Protein AF-A0A7S3YIA9-F1 (afdb_monomer)

Radius of gyration: 27.21 Å; Cα contacts (8 Å, |Δi|>4): 331; chains: 1; bounding box: 83×60×68 Å

pLDDT: mean 79.46, std 23.75, range [27.52, 98.62]

InterPro domains:
  IPR000092 Polyprenyl synthetase-like [PF00348] (3-143)
  IPR000092 Polyprenyl synthetase-like [PF00348] (227-306)
  IPR008949 Isoprenoid synthase domain superfamily [G3DSA:1.10.600.10] (1-157)
  IPR008949 Isoprenoid synthase domain superfamily [G3DSA:1.10.600.10] (217-357)
  IPR008949 Isoprenoid synthase domain superfamily [SSF48576] (3-142)
  IPR008949 Isoprenoid synthase domain superfamily [SSF48576] (226-339)
  IPR033749 Polyprenyl synthetase, conserved site [PS00444] (240-252)
  IPR033749 Polyprenyl synthetase, conserved site [PS00723] (15-29)
  IPR039702 Farnesyl pyrophosphate synthase-like [PTHR11525] (2-144)

Structure (mmCIF, N/CA/C/O backbone):
data_AF-A0A7S3YIA9-F1
#
_entry.id   AF-A0A7S3YIA9-F1
#
loop_
_atom_site.group_PDB
_atom_site.id
_atom_site.type_symbol
_atom_site.label_atom_id
_atom_site.label_alt_id
_atom_site.label_comp_id
_atom_site.label_asym_id
_atom_site.label_entity_id
_atom_site.label_seq_id
_atom_site.pdbx_PDB_ins_code
_atom_site.Cartn_x
_atom_site.Cartn_y
_atom_site.Cartn_z
_atom_site.occupancy
_atom_site.B_iso_or_equiv
_atom_site.auth_seq_id
_atom_site.auth_comp_id
_atom_site.auth_asym_id
_atom_site.auth_atom_id
_atom_site.pdbx_PDB_model_num
ATOM 1 N N . MET A 1 1 ? 10.567 -6.323 -23.111 1.00 70.25 1 MET A N 1
ATOM 2 C CA . MET A 1 1 ? 9.905 -7.397 -22.329 1.00 70.25 1 MET A CA 1
ATOM 3 C C . MET A 1 1 ? 10.692 -7.792 -21.077 1.00 70.25 1 MET A C 1
ATOM 5 O O . MET A 1 1 ? 10.075 -7.902 -20.029 1.00 70.25 1 MET A O 1
ATOM 9 N N . SER A 1 2 ? 12.021 -7.944 -21.127 1.00 89.19 2 SER A N 1
ATOM 10 C CA . SER A 1 2 ? 12.824 -8.425 -19.983 1.00 89.19 2 SER A CA 1
ATOM 11 C C . SER A 1 2 ? 12.797 -7.525 -18.738 1.00 89.19 2 SER A C 1
ATOM 13 O O . SER A 1 2 ? 12.737 -8.039 -17.628 1.00 89.19 2 SER A O 1
ATOM 15 N N . VAL A 1 3 ? 12.761 -6.195 -18.902 1.00 94.38 3 VAL A N 1
ATOM 16 C CA . VAL A 1 3 ? 12.610 -5.263 -17.764 1.00 94.38 3 VAL A CA 1
ATOM 17 C C . VAL A 1 3 ? 11.246 -5.415 -17.086 1.00 94.38 3 VAL A C 1
ATOM 19 O O . VAL A 1 3 ? 11.178 -5.385 -15.867 1.00 94.38 3 VAL A O 1
ATOM 22 N N . GLY A 1 4 ? 10.179 -5.670 -17.853 1.00 95.38 4 GLY A N 1
ATOM 23 C CA . GLY A 1 4 ? 8.854 -5.976 -17.302 1.00 95.38 4 GLY A CA 1
ATOM 24 C C . GLY A 1 4 ? 8.871 -7.201 -16.387 1.00 95.38 4 GLY A C 1
ATOM 25 O O . GLY A 1 4 ? 8.362 -7.144 -15.277 1.00 95.38 4 GLY A O 1
ATOM 26 N N . TRP A 1 5 ? 9.542 -8.277 -16.805 1.00 96.69 5 TRP A N 1
ATOM 27 C CA . TRP A 1 5 ? 9.729 -9.456 -15.954 1.00 96.69 5 TRP A CA 1
ATOM 28 C C . TRP A 1 5 ? 10.563 -9.165 -14.707 1.00 96.69 5 TRP A C 1
ATOM 30 O O . TRP A 1 5 ? 10.216 -9.642 -13.633 1.00 96.69 5 TRP A O 1
ATOM 40 N N . ALA A 1 6 ? 11.626 -8.366 -14.819 1.00 97.38 6 ALA A N 1
ATOM 41 C CA . ALA A 1 6 ? 12.402 -7.958 -13.650 1.00 97.38 6 ALA A CA 1
ATOM 42 C C . ALA A 1 6 ? 11.546 -7.172 -12.636 1.00 97.38 6 ALA A C 1
ATOM 44 O O . ALA A 1 6 ? 11.673 -7.414 -11.440 1.00 97.38 6 ALA A O 1
ATOM 45 N N . LEU A 1 7 ? 10.642 -6.293 -13.097 1.00 96.50 7 LEU A N 1
ATOM 46 C CA . LEU A 1 7 ? 9.683 -5.586 -12.232 1.00 96.50 7 LEU A CA 1
ATOM 47 C C . LEU A 1 7 ? 8.759 -6.560 -11.494 1.00 96.50 7 LEU A C 1
ATOM 49 O O . LEU A 1 7 ? 8.611 -6.458 -10.281 1.00 96.50 7 LEU A O 1
ATOM 53 N N . GLU A 1 8 ? 8.184 -7.527 -12.209 1.00 97.44 8 GLU A N 1
ATOM 54 C CA . GLU A 1 8 ? 7.295 -8.539 -11.621 1.00 97.44 8 GLU A CA 1
ATOM 55 C C . GLU A 1 8 ? 8.026 -9.453 -10.626 1.00 97.44 8 GLU A C 1
ATOM 57 O O . GLU A 1 8 ? 7.459 -9.831 -9.602 1.00 97.44 8 GLU A O 1
ATOM 62 N N . ILE A 1 9 ? 9.296 -9.788 -10.882 1.00 97.50 9 ILE A N 1
ATOM 63 C CA . ILE A 1 9 ? 10.122 -10.572 -9.951 1.00 97.50 9 ILE A CA 1
ATOM 64 C C . ILE A 1 9 ? 10.421 -9.762 -8.681 1.00 97.50 9 ILE A C 1
ATOM 66 O O . ILE A 1 9 ? 10.308 -10.301 -7.582 1.00 97.50 9 ILE A O 1
ATOM 70 N N . VAL A 1 10 ? 10.751 -8.471 -8.807 1.00 96.44 10 VAL A N 1
ATOM 71 C CA . VAL A 1 10 ? 10.915 -7.579 -7.645 1.00 96.44 10 VAL A CA 1
ATOM 72 C C . VAL A 1 10 ? 9.606 -7.466 -6.870 1.00 96.44 10 VAL A C 1
ATOM 74 O O . VAL A 1 10 ? 9.607 -7.608 -5.652 1.00 96.44 10 VAL A O 1
ATOM 77 N N . GLN A 1 11 ? 8.473 -7.291 -7.554 1.00 95.75 11 GLN A N 1
ATOM 78 C CA . GLN A 1 11 ? 7.165 -7.296 -6.904 1.00 95.75 11 GLN A CA 1
ATOM 79 C C . GLN A 1 11 ? 6.906 -8.620 -6.172 1.00 95.75 11 GLN A C 1
ATOM 81 O O . GLN A 1 11 ? 6.385 -8.606 -5.061 1.00 95.75 11 GLN A O 1
ATOM 86 N N . ALA A 1 12 ? 7.278 -9.763 -6.753 1.00 97.12 12 ALA A N 1
ATOM 87 C CA . ALA A 1 12 ? 7.160 -11.053 -6.083 1.00 97.12 12 ALA A CA 1
ATOM 88 C C . ALA A 1 12 ? 8.023 -11.118 -4.813 1.00 97.12 12 ALA A C 1
ATOM 90 O O . ALA A 1 12 ? 7.525 -11.563 -3.783 1.00 97.12 12 ALA A O 1
ATOM 91 N N . ALA A 1 13 ? 9.268 -10.630 -4.855 1.00 97.00 13 ALA A N 1
ATOM 92 C CA . ALA A 1 13 ? 10.134 -10.557 -3.677 1.00 97.00 13 ALA A CA 1
ATOM 93 C C . ALA A 1 13 ? 9.513 -9.692 -2.568 1.00 97.00 13 ALA A C 1
ATOM 95 O O . ALA A 1 13 ? 9.408 -10.140 -1.426 1.00 97.00 13 ALA A O 1
ATOM 96 N N . VAL A 1 14 ? 9.021 -8.499 -2.927 1.00 95.25 14 VAL A N 1
ATOM 97 C CA . VAL A 1 14 ? 8.351 -7.579 -1.996 1.00 95.25 14 VAL A CA 1
ATOM 98 C C . VAL A 1 14 ? 7.108 -8.226 -1.385 1.00 95.25 14 VAL A C 1
ATOM 100 O O . VAL A 1 14 ? 6.938 -8.149 -0.177 1.00 95.25 14 VAL A O 1
ATOM 103 N N . LEU A 1 15 ? 6.272 -8.910 -2.175 1.00 95.25 15 LEU A N 1
ATOM 104 C CA . LEU A 1 15 ? 5.074 -9.591 -1.667 1.00 95.25 15 LEU A CA 1
ATOM 105 C C . LEU A 1 15 ? 5.406 -10.760 -0.733 1.00 95.25 15 LEU A C 1
ATOM 107 O O . LEU A 1 15 ? 4.711 -10.951 0.257 1.00 95.25 15 LEU A O 1
ATOM 111 N N . VAL A 1 16 ? 6.449 -11.545 -1.027 1.00 97.00 16 VAL A N 1
ATOM 112 C CA . VAL A 1 16 ? 6.877 -12.633 -0.132 1.00 97.00 16 VAL A CA 1
ATOM 113 C C . VAL A 1 16 ? 7.386 -12.065 1.192 1.00 97.00 16 VAL A C 1
ATOM 115 O O . VAL A 1 16 ? 7.022 -12.585 2.244 1.00 97.00 16 VAL A O 1
ATOM 118 N N . ALA A 1 17 ? 8.189 -10.998 1.152 1.00 95.94 17 ALA A N 1
ATOM 119 C CA . ALA A 1 17 ? 8.665 -10.324 2.356 1.00 95.94 17 ALA A CA 1
ATOM 120 C C . ALA A 1 17 ? 7.504 -9.730 3.173 1.00 95.94 17 ALA A C 1
ATOM 122 O O . ALA A 1 17 ? 7.437 -9.944 4.379 1.00 95.94 17 ALA A O 1
ATOM 123 N N . ASP A 1 18 ? 6.580 -9.029 2.515 1.00 93.81 18 ASP A N 1
ATOM 124 C CA . ASP A 1 18 ? 5.381 -8.423 3.108 1.00 93.81 18 ASP A CA 1
ATOM 125 C C . ASP A 1 18 ? 4.490 -9.482 3.774 1.00 93.81 18 ASP A C 1
ATOM 127 O O . ASP A 1 18 ? 4.184 -9.377 4.958 1.00 93.81 18 ASP A O 1
ATOM 131 N N . ASP A 1 19 ? 4.198 -10.587 3.076 1.00 95.06 19 ASP A N 1
ATOM 132 C CA . ASP A 1 19 ? 3.408 -11.695 3.623 1.00 95.06 19 ASP A CA 1
ATOM 133 C C . ASP A 1 19 ? 4.037 -12.290 4.896 1.00 95.06 19 ASP A C 1
ATOM 135 O O . ASP A 1 19 ? 3.313 -12.713 5.796 1.00 95.06 19 ASP A O 1
ATOM 139 N N . ILE A 1 20 ? 5.372 -12.365 4.962 1.00 94.38 20 ILE A N 1
ATOM 140 C CA . ILE A 1 20 ? 6.104 -12.833 6.146 1.00 94.38 20 ILE A CA 1
ATOM 141 C C . ILE A 1 20 ? 5.986 -11.823 7.292 1.00 94.38 20 ILE A C 1
ATOM 143 O O . ILE A 1 20 ? 5.677 -12.216 8.416 1.00 94.38 20 ILE A O 1
ATOM 147 N N . MET A 1 21 ? 6.253 -10.543 7.013 1.00 91.44 21 MET A N 1
ATOM 148 C CA . MET A 1 21 ? 6.219 -9.460 8.003 1.00 91.44 21 MET A CA 1
ATOM 149 C C . MET A 1 21 ? 4.825 -9.286 8.618 1.00 91.44 21 MET A C 1
ATOM 151 O O . MET A 1 21 ? 4.717 -8.978 9.805 1.00 91.44 21 MET A O 1
ATOM 155 N N . ASP A 1 22 ? 3.784 -9.559 7.832 1.00 90.00 22 ASP A N 1
ATOM 156 C CA . ASP A 1 22 ? 2.382 -9.369 8.210 1.00 90.00 22 ASP A CA 1
ATOM 157 C C . ASP A 1 22 ? 1.701 -10.666 8.670 1.00 90.00 22 ASP A C 1
ATOM 159 O O . ASP A 1 22 ? 0.500 -10.682 8.945 1.00 90.00 22 ASP A O 1
ATOM 163 N N . GLU A 1 23 ? 2.447 -11.774 8.742 1.00 90.88 23 GLU A N 1
ATOM 164 C CA . GLU A 1 23 ? 1.943 -13.111 9.088 1.00 90.88 23 GLU A CA 1
ATOM 165 C C . GLU A 1 23 ? 0.730 -13.539 8.231 1.00 90.88 23 GLU A C 1
ATOM 167 O O . GLU A 1 23 ? -0.171 -14.245 8.693 1.00 90.88 23 GLU A O 1
ATOM 172 N N . SER A 1 24 ? 0.700 -13.111 6.967 1.00 91.44 24 SER A N 1
ATOM 173 C CA . SER A 1 24 ? -0.437 -13.297 6.065 1.00 91.44 24 SER A CA 1
ATOM 174 C C . SER A 1 24 ? -0.729 -14.774 5.776 1.00 91.44 24 SER A C 1
ATOM 176 O O . SER A 1 24 ? 0.164 -15.618 5.670 1.00 91.44 24 SER A O 1
ATOM 178 N N . HIS A 1 25 ? -2.010 -15.107 5.600 1.00 92.19 25 HIS A N 1
ATOM 179 C CA . HIS A 1 25 ? -2.438 -16.483 5.321 1.00 92.19 25 HIS A CA 1
ATOM 180 C C . HIS A 1 25 ? -2.562 -16.790 3.827 1.00 92.19 25 HIS A C 1
ATOM 182 O O . HIS A 1 25 ? -2.188 -17.877 3.382 1.00 92.19 25 HIS A O 1
ATOM 188 N N . THR A 1 26 ? -3.132 -15.860 3.057 1.00 93.94 26 THR A N 1
ATOM 189 C CA . THR A 1 26 ? -3.459 -16.073 1.644 1.00 93.94 26 THR A CA 1
ATOM 190 C C . THR A 1 26 ? -3.054 -14.891 0.778 1.00 93.94 26 THR A C 1
ATOM 192 O O . THR A 1 26 ? -3.237 -13.735 1.150 1.00 93.94 26 THR A O 1
ATOM 195 N N . ARG A 1 27 ? -2.546 -15.198 -0.417 1.00 93.38 27 ARG A N 1
ATOM 196 C CA . ARG A 1 27 ? -2.167 -14.240 -1.452 1.00 93.38 27 ARG A CA 1
ATOM 197 C C . ARG A 1 27 ? -2.606 -14.781 -2.807 1.00 93.38 27 ARG A C 1
ATOM 199 O O . ARG A 1 27 ? -2.291 -15.913 -3.170 1.00 93.38 27 ARG A O 1
ATOM 206 N N . ARG A 1 28 ? -3.336 -13.966 -3.579 1.00 91.88 28 ARG A N 1
ATOM 207 C CA . ARG A 1 28 ? -3.834 -14.324 -4.926 1.00 91.88 28 ARG A CA 1
ATOM 208 C C . ARG A 1 28 ? -4.627 -15.649 -4.933 1.00 91.88 28 ARG A C 1
ATOM 210 O O . ARG A 1 28 ? -4.497 -16.449 -5.856 1.00 91.88 28 ARG A O 1
ATOM 217 N N . GLY A 1 29 ? -5.436 -15.881 -3.894 1.00 91.00 29 GLY A N 1
ATOM 218 C CA . GLY A 1 29 ? -6.294 -17.067 -3.767 1.00 91.00 29 GLY A CA 1
ATOM 219 C C . GLY A 1 29 ? -5.564 -18.364 -3.397 1.00 91.00 29 GLY A C 1
ATOM 220 O O . GLY A 1 29 ? -6.175 -19.428 -3.437 1.00 91.00 29 GLY A O 1
ATOM 221 N N . LYS A 1 30 ? -4.275 -18.299 -3.048 1.00 93.88 30 LYS A N 1
ATOM 222 C CA . LYS A 1 30 ? -3.467 -19.438 -2.585 1.00 93.88 30 LYS A CA 1
ATOM 223 C C . LYS A 1 30 ? -2.826 -19.120 -1.237 1.00 93.88 30 LYS A C 1
ATOM 225 O O . LYS A 1 30 ? -2.827 -17.966 -0.817 1.00 93.88 30 LYS A O 1
ATOM 230 N N . ALA A 1 31 ? -2.279 -20.131 -0.566 1.00 95.56 31 ALA A N 1
ATOM 231 C CA . ALA A 1 31 ? -1.469 -19.920 0.630 1.00 95.56 31 ALA A CA 1
ATOM 232 C C . ALA A 1 31 ? -0.273 -19.000 0.321 1.00 95.56 31 ALA A C 1
ATOM 234 O O . ALA A 1 31 ? 0.327 -19.105 -0.753 1.00 95.56 31 ALA A O 1
ATOM 235 N N . CYS A 1 32 ? 0.060 -18.101 1.252 1.00 96.62 32 CYS A N 1
ATOM 236 C CA . CYS A 1 32 ? 1.267 -17.277 1.155 1.00 96.62 32 CYS A CA 1
ATOM 237 C C . CYS A 1 32 ? 2.519 -18.157 1.062 1.00 96.62 32 CYS A C 1
ATOM 239 O O . CYS A 1 32 ? 2.553 -19.247 1.634 1.00 96.62 32 CYS A O 1
ATOM 241 N N . TRP A 1 33 ? 3.565 -17.677 0.379 1.00 97.75 33 TRP A N 1
ATOM 242 C CA . TRP A 1 33 ? 4.761 -18.488 0.103 1.00 97.75 33 TRP A CA 1
ATOM 243 C C . TRP A 1 33 ? 5.369 -19.078 1.378 1.00 97.75 33 TRP A C 1
ATOM 245 O O . TRP A 1 33 ? 5.640 -20.267 1.425 1.00 97.75 33 TRP A O 1
ATOM 255 N N . HIS A 1 34 ? 5.465 -18.298 2.456 1.00 96.50 34 HIS A N 1
ATOM 256 C CA . HIS A 1 34 ? 6.021 -18.746 3.737 1.00 96.50 34 HIS A CA 1
ATOM 257 C C . HIS A 1 34 ? 5.168 -19.776 4.503 1.00 96.50 34 HIS A C 1
ATOM 259 O O . HIS A 1 34 ? 5.607 -20.278 5.534 1.00 96.50 34 HIS A O 1
ATOM 265 N N . LYS A 1 35 ? 3.950 -20.070 4.032 1.00 96.00 35 LYS A N 1
ATOM 266 C CA . LYS A 1 35 ? 3.069 -21.116 4.574 1.00 96.00 35 LYS A CA 1
ATOM 267 C C . LYS A 1 35 ? 3.138 -22.421 3.772 1.00 96.00 35 LYS A C 1
ATOM 269 O O . LYS A 1 35 ? 2.500 -23.394 4.163 1.00 96.00 35 LYS A O 1
ATOM 274 N N . VAL A 1 36 ? 3.849 -22.444 2.643 1.00 96.19 36 VAL A N 1
ATOM 275 C CA . VAL A 1 36 ? 4.036 -23.653 1.830 1.00 96.19 36 VAL A CA 1
ATOM 276 C C . VAL A 1 36 ? 5.062 -24.562 2.510 1.00 96.19 36 VAL A C 1
ATOM 278 O O . VAL A 1 36 ? 6.066 -24.085 3.033 1.00 96.19 36 VAL A O 1
ATOM 281 N N . ASP A 1 37 ? 4.813 -25.872 2.519 1.00 94.38 37 ASP A N 1
ATOM 282 C CA . ASP A 1 37 ? 5.738 -26.834 3.123 1.00 94.38 37 ASP A CA 1
ATOM 283 C C . ASP A 1 37 ? 7.083 -26.881 2.368 1.00 94.38 37 ASP A C 1
ATOM 285 O O . ASP A 1 37 ? 7.127 -26.757 1.142 1.00 94.38 37 ASP A O 1
ATOM 289 N N . ARG A 1 38 ? 8.181 -27.090 3.107 1.00 93.56 38 ARG A N 1
ATOM 290 C CA . ARG A 1 38 ? 9.562 -27.244 2.592 1.00 93.56 38 ARG A CA 1
ATOM 291 C C . ARG A 1 38 ? 10.123 -26.067 1.779 1.00 93.56 38 ARG A C 1
ATOM 293 O O . ARG A 1 38 ? 10.970 -26.268 0.909 1.00 93.56 38 ARG A O 1
ATOM 300 N N . VAL A 1 39 ? 9.704 -24.838 2.068 1.00 95.06 39 VAL A N 1
ATOM 301 C CA . VAL A 1 39 ? 10.281 -23.621 1.465 1.00 95.06 39 VAL A CA 1
ATOM 302 C C . VAL A 1 39 ? 11.151 -22.853 2.458 1.00 95.06 39 VAL A C 1
ATOM 304 O O . VAL A 1 39 ? 10.948 -22.912 3.670 1.00 95.06 39 VAL A O 1
ATOM 307 N N . HIS A 1 40 ? 12.099 -22.070 1.943 1.00 95.75 40 HIS A N 1
ATOM 308 C CA . HIS A 1 40 ? 12.949 -21.190 2.749 1.00 95.75 40 HIS A CA 1
ATOM 309 C C . HIS A 1 40 ? 12.619 -19.733 2.430 1.00 95.75 40 HIS A C 1
ATOM 311 O O . HIS A 1 40 ? 13.462 -18.993 1.928 1.00 95.75 40 HIS A O 1
ATOM 317 N N . ALA A 1 41 ? 11.380 -19.328 2.722 1.00 96.12 41 ALA A N 1
ATOM 318 C CA . ALA A 1 41 ? 10.787 -18.098 2.198 1.00 96.12 41 ALA A CA 1
ATOM 319 C C . ALA A 1 41 ? 11.625 -16.830 2.440 1.00 96.12 41 ALA A C 1
ATOM 321 O O . ALA A 1 41 ? 11.781 -16.040 1.517 1.00 96.12 41 ALA A O 1
ATOM 322 N N . TYR A 1 42 ? 12.234 -16.671 3.622 1.00 95.06 42 TYR A N 1
ATOM 323 C CA . TYR A 1 42 ? 13.163 -15.564 3.896 1.00 95.06 42 TYR A CA 1
ATOM 324 C C . TYR A 1 42 ? 14.344 -15.531 2.918 1.00 95.06 42 TYR A C 1
ATOM 326 O O . TYR A 1 42 ? 14.669 -14.486 2.366 1.00 95.06 42 TYR A O 1
ATOM 334 N N . ASN A 1 43 ? 14.975 -16.683 2.678 1.00 97.19 43 ASN A N 1
ATOM 335 C CA . ASN A 1 43 ? 16.078 -16.796 1.728 1.00 97.19 43 ASN A CA 1
ATOM 336 C C . ASN A 1 43 ? 15.591 -16.596 0.282 1.00 97.19 43 ASN A C 1
ATOM 338 O O . ASN A 1 43 ? 16.287 -16.017 -0.550 1.00 97.19 43 ASN A O 1
ATOM 342 N N . ASP A 1 44 ? 14.378 -17.055 -0.024 1.00 97.88 44 ASP A N 1
ATOM 343 C CA . ASP A 1 44 ? 13.797 -16.946 -1.360 1.00 97.88 44 ASP A CA 1
ATOM 344 C C . ASP A 1 44 ? 13.493 -15.495 -1.762 1.00 97.88 44 ASP A C 1
ATOM 346 O O . ASP A 1 44 ? 13.597 -15.183 -2.947 1.00 97.88 44 ASP A O 1
ATOM 350 N N . VAL A 1 45 ? 13.223 -14.590 -0.809 1.00 97.31 45 VAL A N 1
ATOM 351 C CA . VAL A 1 45 ? 13.149 -13.138 -1.075 1.00 97.31 45 VAL A CA 1
ATOM 352 C C . VAL A 1 45 ? 14.443 -12.655 -1.732 1.00 97.31 45 VAL A C 1
ATOM 354 O O . VAL A 1 45 ? 14.409 -12.109 -2.835 1.00 97.31 45 VAL A O 1
ATOM 357 N N . PHE A 1 46 ? 15.594 -12.933 -1.112 1.00 96.69 46 PHE A N 1
ATOM 358 C CA . PHE A 1 46 ? 16.890 -12.518 -1.651 1.00 96.69 46 PHE A CA 1
ATOM 359 C C . PHE A 1 46 ? 17.173 -13.171 -3.004 1.00 96.69 46 PHE A C 1
ATOM 361 O O . PHE A 1 46 ? 17.675 -12.510 -3.914 1.00 96.69 46 PHE A O 1
ATOM 368 N N . LYS A 1 47 ? 16.816 -14.450 -3.182 1.00 97.69 47 LYS A N 1
ATOM 369 C CA . LYS A 1 47 ? 16.967 -15.129 -4.479 1.00 97.69 47 LYS A CA 1
ATOM 370 C C . LYS A 1 47 ? 16.146 -14.454 -5.571 1.00 97.69 47 LYS A C 1
ATOM 372 O O . LYS A 1 47 ? 16.667 -14.266 -6.668 1.00 97.69 47 LYS A O 1
ATOM 377 N N . LEU A 1 48 ? 14.893 -14.091 -5.292 1.00 97.88 48 LEU A N 1
ATOM 378 C CA . LEU A 1 48 ? 14.025 -13.403 -6.248 1.00 97.88 48 LEU A CA 1
ATOM 379 C C . LEU A 1 48 ? 14.625 -12.050 -6.643 1.00 97.88 48 LEU A C 1
ATOM 381 O O . LEU A 1 48 ? 14.770 -11.784 -7.835 1.00 97.88 48 LEU A O 1
ATOM 385 N N . GLU A 1 49 ? 15.071 -11.243 -5.678 1.00 95.00 49 GLU A N 1
ATOM 386 C CA . GLU A 1 49 ? 15.733 -9.966 -5.974 1.00 95.00 49 GLU A CA 1
ATOM 387 C C . GLU A 1 49 ? 16.952 -10.153 -6.889 1.00 95.00 49 GLU A C 1
ATOM 389 O O . GLU A 1 49 ? 17.041 -9.531 -7.950 1.00 95.00 49 GLU A O 1
ATOM 394 N N . HIS A 1 50 ? 17.857 -11.078 -6.555 1.00 96.12 50 HIS A N 1
ATOM 395 C CA . HIS A 1 50 ? 19.039 -11.358 -7.378 1.00 96.12 50 HIS A CA 1
ATOM 396 C C . HIS A 1 50 ? 18.673 -11.924 -8.756 1.00 96.12 50 HIS A C 1
ATOM 398 O O . HIS A 1 50 ? 19.342 -11.635 -9.755 1.00 96.12 50 HIS A O 1
ATOM 404 N N . PHE A 1 51 ? 17.596 -12.707 -8.845 1.00 97.50 51 PHE A N 1
ATOM 405 C CA . PHE A 1 51 ? 17.108 -13.238 -10.110 1.00 97.50 51 PHE A CA 1
ATOM 406 C C . PHE A 1 51 ? 16.604 -12.125 -11.035 1.00 97.50 51 PHE A C 1
ATOM 408 O O . PHE A 1 51 ? 16.898 -12.165 -12.233 1.00 97.50 51 PHE A O 1
ATOM 415 N N . ALA A 1 52 ? 15.955 -11.084 -10.499 1.00 97.12 52 ALA A N 1
ATOM 416 C CA . ALA A 1 52 ? 15.581 -9.905 -11.281 1.00 97.12 52 ALA A CA 1
ATOM 417 C C . ALA A 1 52 ? 16.815 -9.256 -11.935 1.00 97.12 52 ALA A C 1
ATOM 419 O O . ALA A 1 52 ? 16.828 -9.032 -13.149 1.00 97.12 52 ALA A O 1
ATOM 420 N N . PHE A 1 53 ? 17.900 -9.052 -11.181 1.00 96.69 53 PHE A N 1
ATOM 421 C CA . PHE A 1 53 ? 19.151 -8.508 -11.725 1.00 96.69 53 PHE A CA 1
ATOM 422 C C . PHE A 1 53 ? 19.838 -9.453 -12.718 1.00 96.69 53 PHE A C 1
ATOM 424 O O . PHE A 1 53 ? 20.428 -8.998 -13.702 1.00 96.69 53 PHE A O 1
ATOM 431 N N . ARG A 1 54 ? 19.719 -10.774 -12.535 1.00 96.94 54 ARG A N 1
ATOM 432 C CA . ARG A 1 54 ? 20.216 -11.756 -13.511 1.00 96.94 54 ARG A CA 1
ATOM 433 C C . ARG A 1 54 ? 19.462 -11.663 -14.840 1.00 96.94 54 ARG A C 1
ATOM 435 O O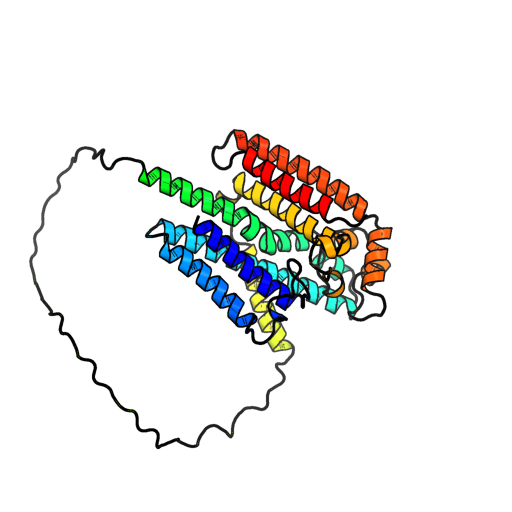 . ARG A 1 54 ? 20.100 -11.714 -15.894 1.00 96.94 54 ARG A O 1
ATOM 442 N N . VAL A 1 55 ? 18.139 -11.474 -14.807 1.00 97.00 55 VAL A N 1
ATOM 443 C CA . VAL A 1 55 ? 17.323 -11.213 -16.006 1.00 97.00 55 VAL A CA 1
ATOM 444 C C . VAL A 1 55 ? 17.777 -9.920 -16.687 1.00 97.00 55 VAL A C 1
ATOM 446 O O . VAL A 1 55 ? 18.019 -9.923 -17.895 1.00 97.00 55 VAL A O 1
ATOM 449 N N . LEU A 1 56 ? 17.983 -8.837 -15.930 1.00 96.12 56 LEU A N 1
ATOM 450 C CA . LEU A 1 56 ? 18.488 -7.573 -16.479 1.00 96.12 56 LEU A CA 1
ATOM 451 C C . LEU A 1 56 ? 19.856 -7.753 -17.160 1.00 96.12 56 LEU A C 1
ATOM 453 O O . LEU A 1 56 ? 19.999 -7.421 -18.335 1.00 96.12 56 LEU A O 1
ATOM 457 N N . LYS A 1 57 ? 20.836 -8.364 -16.479 1.00 95.88 57 LYS A N 1
ATOM 458 C CA . LYS A 1 57 ? 22.202 -8.589 -16.998 1.00 95.88 57 LYS A CA 1
ATOM 459 C C . LYS A 1 57 ? 22.243 -9.473 -18.250 1.00 95.88 57 LYS A C 1
ATOM 461 O O . LYS A 1 57 ? 23.139 -9.331 -19.093 1.00 95.88 57 LYS A O 1
ATOM 466 N N . ARG A 1 58 ? 21.295 -10.407 -18.383 1.00 96.19 58 ARG A N 1
ATOM 467 C CA . ARG A 1 58 ? 21.190 -11.274 -19.565 1.00 96.19 58 ARG A CA 1
ATOM 468 C C . ARG A 1 58 ? 20.754 -10.496 -20.806 1.00 96.19 58 ARG A C 1
ATOM 470 O O . ARG A 1 58 ? 21.263 -10.783 -21.885 1.00 96.19 58 ARG A O 1
ATOM 477 N N . HIS A 1 59 ? 19.853 -9.526 -20.654 1.00 94.69 59 HIS A N 1
ATOM 478 C CA . HIS A 1 59 ? 19.179 -8.872 -21.781 1.00 94.69 59 HIS A CA 1
ATOM 479 C C . HIS A 1 59 ? 19.632 -7.438 -22.070 1.00 94.69 59 HIS A C 1
ATOM 481 O O . HIS A 1 59 ? 19.460 -6.981 -23.195 1.00 94.69 59 HIS A O 1
ATOM 487 N N . LEU A 1 60 ? 20.212 -6.744 -21.093 1.00 94.25 60 LEU A N 1
ATOM 488 C CA . LEU A 1 60 ? 20.747 -5.390 -21.242 1.00 94.25 60 LEU A CA 1
ATOM 489 C C . LEU A 1 60 ? 22.278 -5.425 -21.187 1.00 94.25 60 LEU A C 1
ATOM 491 O O . LEU A 1 60 ? 22.860 -6.342 -20.600 1.00 94.25 60 LEU A O 1
ATOM 495 N N . LYS A 1 61 ? 22.943 -4.424 -21.777 1.00 92.75 61 LYS A N 1
ATOM 496 C CA . LYS A 1 61 ? 24.412 -4.290 -21.788 1.00 92.75 61 LYS A CA 1
ATOM 497 C C . LYS A 1 61 ? 24.842 -2.831 -21.614 1.00 92.75 61 LYS A C 1
ATOM 499 O O . LYS A 1 61 ? 24.044 -1.919 -21.818 1.00 92.75 61 LYS A O 1
ATOM 504 N N . GLY A 1 62 ? 26.110 -2.625 -21.253 1.00 92.88 62 GLY A N 1
ATOM 505 C CA . GLY A 1 62 ? 26.746 -1.305 -21.202 1.00 92.88 62 GLY A CA 1
ATOM 506 C C . GLY A 1 62 ? 25.983 -0.283 -20.353 1.00 92.88 62 GLY A C 1
ATOM 507 O O . GLY A 1 62 ? 25.504 -0.601 -19.263 1.00 92.88 62 GLY A O 1
ATOM 508 N N . ALA A 1 63 ? 25.861 0.938 -20.879 1.00 89.88 63 ALA A N 1
ATOM 509 C CA . ALA A 1 63 ? 25.218 2.061 -20.199 1.00 89.88 63 ALA A CA 1
ATOM 510 C C . ALA A 1 63 ? 23.739 1.804 -19.852 1.00 89.88 63 ALA A C 1
ATOM 512 O O . ALA A 1 63 ? 23.286 2.213 -18.787 1.00 89.88 63 ALA A O 1
ATOM 513 N N . GLU A 1 64 ? 23.002 1.083 -20.703 1.00 91.19 64 GLU A N 1
ATOM 514 C CA . GLU A 1 64 ? 21.586 0.767 -20.472 1.00 91.19 64 GLU A CA 1
ATOM 515 C C . GLU A 1 64 ? 21.410 -0.164 -19.263 1.00 91.19 64 GLU A C 1
ATOM 517 O O . GLU A 1 64 ? 20.587 0.095 -18.384 1.00 91.19 64 GLU A O 1
ATOM 522 N N . LEU A 1 65 ? 22.223 -1.228 -19.178 1.00 94.38 65 LEU A N 1
ATOM 523 C CA . LEU A 1 65 ? 22.226 -2.122 -18.017 1.00 94.38 65 LEU A CA 1
ATOM 524 C C . LEU A 1 65 ? 22.584 -1.361 -16.741 1.00 94.38 65 LEU A C 1
ATOM 526 O O . LEU A 1 65 ? 21.934 -1.562 -15.717 1.00 94.38 65 LEU A O 1
ATOM 530 N N . PHE A 1 66 ? 23.606 -0.507 -16.800 1.00 92.44 66 PHE A N 1
ATOM 531 C CA . PHE A 1 66 ? 24.037 0.295 -15.660 1.00 92.44 66 PHE A CA 1
ATOM 532 C C . PHE A 1 66 ? 22.915 1.214 -15.159 1.00 92.44 66 PHE A C 1
ATOM 534 O O . PHE A 1 66 ? 22.537 1.126 -13.991 1.00 92.44 66 PHE A O 1
ATOM 541 N N . ALA A 1 67 ? 22.311 2.008 -16.048 1.00 88.38 67 ALA A N 1
ATOM 542 C CA . ALA A 1 67 ? 21.244 2.945 -15.701 1.00 88.38 67 ALA A CA 1
ATOM 543 C C . ALA A 1 67 ? 20.008 2.240 -15.116 1.00 88.38 67 ALA A C 1
ATOM 545 O O . ALA A 1 67 ? 19.481 2.657 -14.082 1.00 88.38 67 ALA A O 1
ATOM 546 N N . ILE A 1 68 ? 19.559 1.140 -15.734 1.00 93.81 68 ILE A N 1
ATOM 547 C CA . ILE A 1 68 ? 18.415 0.369 -15.228 1.00 93.81 68 ILE A CA 1
ATOM 548 C C . ILE A 1 68 ? 18.752 -0.300 -13.891 1.00 93.81 68 ILE A C 1
ATOM 550 O O . ILE A 1 68 ? 17.927 -0.274 -12.981 1.00 93.81 68 ILE A O 1
ATOM 554 N N . SER A 1 69 ? 19.958 -0.849 -13.726 1.00 94.50 69 SER A N 1
ATOM 555 C CA . SER A 1 69 ? 20.353 -1.499 -12.468 1.00 94.50 69 SER A CA 1
ATOM 556 C C . SER A 1 69 ? 20.423 -0.497 -11.315 1.00 94.50 69 SER A C 1
ATOM 558 O O . SER A 1 69 ? 19.889 -0.772 -10.243 1.00 94.50 69 SER A O 1
ATOM 560 N N . GLN A 1 70 ? 21.004 0.689 -11.536 1.00 91.94 70 GLN A N 1
ATOM 561 C CA . GLN A 1 70 ? 21.017 1.771 -10.545 1.00 91.94 70 GLN A CA 1
ATOM 562 C C . GLN A 1 70 ? 19.601 2.203 -10.150 1.00 91.94 70 GLN A C 1
ATOM 564 O O . GLN A 1 70 ? 19.310 2.362 -8.964 1.00 91.94 70 GLN A O 1
ATOM 569 N N . LEU A 1 71 ? 18.705 2.345 -11.131 1.00 91.25 71 LEU A N 1
ATOM 570 C CA . LEU A 1 71 ? 17.310 2.701 -10.884 1.00 91.25 71 LEU A CA 1
ATOM 571 C C . LEU A 1 71 ? 16.589 1.642 -10.032 1.00 91.25 71 LEU A C 1
ATOM 573 O O . LEU A 1 71 ? 15.886 2.001 -9.086 1.00 91.25 71 LEU A O 1
ATOM 577 N N . PHE A 1 72 ? 16.776 0.356 -10.344 1.00 95.19 72 PHE A N 1
ATOM 578 C CA . PHE A 1 72 ? 16.212 -0.751 -9.567 1.00 95.19 72 PHE A CA 1
ATOM 579 C C . PHE A 1 72 ? 16.741 -0.746 -8.132 1.00 95.19 72 PHE A C 1
ATOM 581 O O . PHE A 1 72 ? 15.939 -0.731 -7.203 1.00 95.19 72 PHE A O 1
ATOM 588 N N . HIS A 1 73 ? 18.063 -0.690 -7.937 1.00 93.75 73 HIS A N 1
ATOM 589 C CA . HIS A 1 73 ? 18.660 -0.663 -6.599 1.00 93.75 73 HIS A CA 1
ATOM 590 C C . HIS A 1 73 ? 18.155 0.514 -5.761 1.00 93.75 73 HIS A C 1
ATOM 592 O O . HIS A 1 73 ? 17.725 0.318 -4.626 1.00 93.75 73 HIS A O 1
ATOM 598 N N . GLY A 1 74 ? 18.147 1.725 -6.327 1.00 89.81 74 GLY A N 1
ATOM 599 C CA . GLY A 1 74 ? 17.694 2.917 -5.612 1.00 89.81 74 GLY A CA 1
ATOM 600 C C . GLY A 1 74 ? 16.220 2.850 -5.205 1.00 89.81 74 GLY A C 1
ATOM 601 O O . GLY A 1 74 ? 15.858 3.313 -4.124 1.00 89.81 74 GLY A O 1
ATOM 602 N N . ILE A 1 75 ? 15.355 2.263 -6.041 1.00 91.81 75 ILE A N 1
ATOM 603 C CA . ILE A 1 75 ? 13.930 2.127 -5.715 1.00 91.81 75 ILE A CA 1
ATOM 604 C C . ILE A 1 75 ? 13.667 0.969 -4.749 1.00 91.81 75 ILE A C 1
ATOM 606 O O . ILE A 1 75 ? 12.890 1.159 -3.819 1.00 91.81 75 ILE A O 1
ATOM 610 N N . ILE A 1 76 ? 14.340 -0.174 -4.894 1.00 93.19 76 ILE A N 1
ATOM 611 C CA . ILE A 1 76 ? 14.237 -1.278 -3.927 1.00 93.19 76 ILE A CA 1
ATOM 612 C C . ILE A 1 76 ? 14.647 -0.786 -2.536 1.00 93.19 76 ILE A C 1
ATOM 614 O O . ILE A 1 76 ? 13.897 -0.970 -1.582 1.00 93.19 76 ILE A O 1
ATOM 618 N N . LEU A 1 77 ? 15.763 -0.055 -2.428 1.00 91.88 77 LEU A N 1
ATOM 619 C CA . LEU A 1 77 ? 16.200 0.543 -1.166 1.00 91.88 77 LEU A CA 1
ATOM 620 C C . LEU A 1 77 ? 15.128 1.479 -0.576 1.00 91.88 77 LEU A C 1
ATOM 622 O O . LEU A 1 77 ? 14.753 1.341 0.588 1.00 91.88 77 LEU A O 1
ATOM 626 N N . LYS A 1 78 ? 14.551 2.374 -1.388 1.00 90.62 78 LYS A N 1
ATOM 627 C CA . LYS A 1 78 ? 13.420 3.227 -0.975 1.00 90.62 78 LYS A CA 1
ATOM 628 C C . LYS A 1 78 ? 12.225 2.414 -0.473 1.00 90.62 78 LYS A C 1
ATOM 630 O O . LYS A 1 78 ? 11.630 2.778 0.537 1.00 90.62 78 LYS A O 1
ATOM 635 N N . THR A 1 79 ? 11.900 1.303 -1.124 1.00 93.94 79 THR A N 1
ATOM 636 C CA . THR A 1 79 ? 10.821 0.408 -0.691 1.00 93.94 79 THR A CA 1
ATOM 637 C C . THR A 1 79 ? 11.127 -0.270 0.636 1.00 93.94 79 THR A C 1
ATOM 639 O O . THR A 1 79 ? 10.240 -0.323 1.486 1.00 93.94 79 THR A O 1
ATOM 642 N N . THR A 1 80 ? 12.373 -0.682 0.885 1.00 91.62 80 THR A N 1
ATOM 643 C CA . THR A 1 80 ? 12.760 -1.218 2.202 1.00 91.62 80 THR A CA 1
ATOM 644 C C . THR A 1 80 ? 12.617 -0.182 3.320 1.00 91.62 80 THR A C 1
ATOM 646 O O . THR A 1 80 ? 12.151 -0.525 4.404 1.00 91.62 80 THR A O 1
ATOM 649 N N . PHE A 1 81 ? 12.902 1.100 3.056 1.00 89.94 81 PHE A N 1
ATOM 650 C CA . PHE A 1 81 ? 12.637 2.176 4.019 1.00 89.94 81 PHE A CA 1
ATOM 651 C C . PHE A 1 81 ? 11.148 2.376 4.285 1.00 89.94 81 PHE A C 1
ATOM 653 O O . PHE A 1 81 ? 10.747 2.506 5.439 1.00 89.94 81 PHE A O 1
ATOM 660 N N . GLY A 1 82 ? 10.318 2.347 3.240 1.00 92.50 82 GLY A N 1
ATOM 661 C CA . GLY A 1 82 ? 8.865 2.402 3.393 1.00 92.50 82 GLY A CA 1
ATOM 662 C C . GLY A 1 82 ? 8.313 1.251 4.236 1.00 92.50 82 GLY A C 1
ATOM 663 O O . GLY A 1 82 ? 7.471 1.479 5.100 1.00 92.50 82 GLY A O 1
ATOM 664 N N . GLN A 1 83 ? 8.833 0.036 4.036 1.00 92.81 83 GLN A N 1
ATOM 665 C CA . GLN A 1 83 ? 8.491 -1.130 4.856 1.00 92.81 83 GLN A CA 1
ATOM 666 C C . GLN A 1 83 ? 8.945 -0.962 6.315 1.00 92.81 83 GLN A C 1
ATOM 668 O O . GLN A 1 83 ? 8.191 -1.260 7.238 1.00 92.81 83 GLN A O 1
ATOM 673 N N . GLY A 1 84 ? 10.143 -0.414 6.540 1.00 92.31 84 GLY A N 1
ATOM 674 C CA . GLY A 1 84 ? 10.631 -0.094 7.884 1.00 92.31 84 GLY A CA 1
ATOM 675 C C . GLY A 1 84 ? 9.719 0.883 8.634 1.00 92.31 84 GLY A C 1
ATOM 676 O O . GLY A 1 84 ? 9.384 0.638 9.790 1.00 92.31 84 GLY A O 1
ATOM 677 N N . LEU A 1 85 ? 9.256 1.947 7.968 1.00 91.19 85 LEU A N 1
ATOM 678 C CA . LEU A 1 85 ? 8.312 2.907 8.556 1.00 91.19 85 LEU A CA 1
ATOM 679 C C . LEU A 1 85 ? 6.966 2.266 8.932 1.00 91.19 85 LEU A C 1
ATOM 681 O O . LEU A 1 85 ? 6.402 2.583 9.980 1.00 91.19 85 LEU A O 1
ATOM 685 N N . ASP A 1 86 ? 6.453 1.365 8.093 1.00 94.25 86 ASP A N 1
ATOM 686 C CA . ASP A 1 86 ? 5.196 0.645 8.335 1.00 94.25 86 ASP A CA 1
ATOM 687 C C . ASP A 1 86 ? 5.284 -0.282 9.566 1.00 94.25 86 ASP A C 1
ATOM 689 O O . ASP A 1 86 ? 4.396 -0.305 10.430 1.00 94.25 86 ASP A O 1
ATOM 693 N N . LEU A 1 87 ? 6.403 -0.998 9.701 1.00 92.81 87 LEU A N 1
ATOM 694 C CA . LEU A 1 87 ? 6.699 -1.819 10.879 1.00 92.81 87 LEU A CA 1
ATOM 695 C C . LEU A 1 87 ? 6.867 -0.981 12.150 1.00 92.81 87 LEU A C 1
ATOM 697 O O . LEU A 1 87 ? 6.415 -1.390 13.227 1.00 92.81 87 LEU A O 1
ATOM 701 N N . GLU A 1 88 ? 7.486 0.195 12.044 1.00 91.38 88 GLU A N 1
ATOM 702 C CA . GLU A 1 88 ? 7.647 1.081 13.194 1.00 91.38 88 GLU A CA 1
ATOM 703 C C . GLU A 1 88 ? 6.294 1.614 13.665 1.00 91.38 88 GLU A C 1
ATOM 705 O O . GLU A 1 88 ? 5.988 1.535 14.851 1.00 91.38 88 GLU A O 1
ATOM 710 N N . CYS A 1 89 ? 5.406 2.017 12.754 1.00 93.62 89 CYS A N 1
ATOM 711 C CA . CYS A 1 89 ? 4.045 2.424 13.123 1.00 93.62 89 CYS A CA 1
ATOM 712 C C . CYS A 1 89 ? 3.264 1.299 13.817 1.00 93.62 89 CYS A C 1
ATOM 714 O O . CYS A 1 89 ? 2.545 1.539 14.792 1.00 93.62 89 CYS A O 1
ATOM 716 N N . SER A 1 90 ? 3.462 0.055 13.376 1.00 93.94 90 SER A N 1
ATOM 717 C CA . SER A 1 90 ? 2.881 -1.120 14.035 1.00 93.94 90 SER A CA 1
ATOM 718 C C . SER A 1 90 ? 3.404 -1.290 15.471 1.00 93.94 90 SER A C 1
ATOM 720 O O . SER A 1 90 ? 2.651 -1.656 16.383 1.00 93.94 90 SER A O 1
ATOM 722 N N . SER A 1 91 ? 4.683 -0.973 15.697 1.00 93.88 91 SER A N 1
ATOM 723 C CA . SER A 1 91 ? 5.316 -0.953 17.023 1.00 93.88 91 SER A CA 1
ATOM 724 C C . SER A 1 91 ? 4.797 0.200 17.887 1.00 93.88 91 SER A C 1
ATOM 726 O O . SER A 1 91 ? 4.454 -0.020 19.047 1.00 93.88 91 SER A O 1
ATOM 728 N N . VAL A 1 92 ? 4.611 1.391 17.316 1.00 94.00 92 VAL A N 1
ATOM 729 C CA . VAL A 1 92 ? 3.996 2.542 17.995 1.00 94.00 92 VAL A CA 1
ATOM 730 C C . VAL A 1 92 ? 2.582 2.206 18.474 1.00 94.00 92 VAL A C 1
ATOM 732 O O . VAL A 1 92 ? 2.266 2.416 19.644 1.00 94.00 92 VAL A O 1
ATOM 735 N N . ILE A 1 93 ? 1.735 1.621 17.618 1.00 95.00 93 ILE A N 1
ATOM 736 C CA . ILE A 1 93 ? 0.373 1.212 18.004 1.00 95.00 93 ILE A CA 1
ATOM 737 C C . ILE A 1 93 ? 0.418 0.153 19.114 1.00 95.00 93 ILE A C 1
ATOM 739 O O . ILE A 1 93 ? -0.383 0.196 20.048 1.00 95.00 93 ILE A O 1
ATOM 743 N N . LYS A 1 94 ? 1.374 -0.784 19.056 1.00 94.25 94 LYS A N 1
ATOM 744 C CA . LYS A 1 94 ? 1.593 -1.760 20.132 1.00 94.25 94 LYS A CA 1
ATOM 745 C C . LYS A 1 94 ? 1.955 -1.084 21.452 1.00 94.25 94 LYS A C 1
ATOM 747 O O . LYS A 1 94 ? 1.420 -1.471 22.484 1.00 94.25 94 LYS A O 1
ATOM 752 N N . GLU A 1 95 ? 2.849 -0.110 21.450 1.00 94.44 95 GLU A N 1
ATOM 753 C CA . GLU A 1 95 ? 3.252 0.583 22.674 1.00 94.44 95 GLU A CA 1
ATOM 754 C C . GLU A 1 95 ? 2.116 1.424 23.259 1.00 94.44 95 GLU A C 1
ATOM 756 O O . GLU A 1 95 ? 1.867 1.349 24.462 1.00 94.44 95 GLU A O 1
ATOM 761 N N . LEU A 1 96 ? 1.369 2.137 22.410 1.00 95.25 96 LEU A N 1
ATOM 762 C CA . LEU A 1 96 ? 0.193 2.918 22.809 1.00 95.25 96 LEU A CA 1
ATOM 763 C C . LEU A 1 96 ? -0.919 2.047 23.414 1.00 95.25 96 LEU A C 1
ATOM 765 O O . LEU A 1 96 ? -1.676 2.529 24.254 1.00 95.25 96 LEU A O 1
ATOM 769 N N . SER A 1 97 ? -0.984 0.764 23.032 1.00 92.94 97 SER A N 1
ATOM 770 C CA . SER A 1 97 ? -1.908 -0.221 23.618 1.00 92.94 97 SER A CA 1
ATOM 771 C C . SER A 1 97 ? -1.622 -0.545 25.087 1.00 92.94 97 SER A C 1
ATOM 773 O O . SER A 1 97 ? -2.518 -0.980 25.807 1.00 92.94 97 SER A O 1
ATOM 775 N N . VAL A 1 98 ? -0.377 -0.339 25.530 1.00 93.44 98 VAL A N 1
ATOM 776 C CA . VAL A 1 98 ? 0.090 -0.622 26.897 1.00 93.44 98 VAL A CA 1
ATOM 777 C C . VAL A 1 98 ? 0.230 0.667 27.702 1.00 93.44 98 VAL A C 1
ATOM 779 O O . VAL A 1 98 ? -0.177 0.728 28.860 1.00 93.44 98 VAL A O 1
ATOM 782 N N . LYS A 1 99 ? 0.807 1.705 27.091 1.00 94.81 99 LYS A N 1
ATOM 783 C CA . LYS A 1 99 ? 1.025 3.017 27.696 1.00 94.81 99 LYS A CA 1
ATOM 784 C C . LYS A 1 99 ? 0.411 4.085 26.800 1.00 94.81 99 LYS A C 1
ATOM 786 O O . LYS A 1 99 ? 1.024 4.520 25.827 1.00 94.81 99 LYS A O 1
ATOM 791 N N . TRP A 1 100 ? -0.805 4.487 27.153 1.00 95.88 100 TRP A N 1
ATOM 792 C CA . TRP A 1 100 ? -1.559 5.481 26.402 1.00 95.88 100 TRP A CA 1
ATOM 793 C C . TRP A 1 100 ? -0.882 6.858 26.430 1.00 95.88 100 TRP A C 1
ATOM 795 O O . TRP A 1 100 ? -0.486 7.340 27.491 1.00 95.88 100 TRP A O 1
ATOM 805 N N . ASP A 1 101 ? -0.781 7.483 25.257 1.00 96.88 101 ASP A N 1
ATOM 806 C CA . ASP A 1 101 ? -0.317 8.857 25.065 1.00 96.88 101 ASP A CA 1
ATOM 807 C C . ASP A 1 101 ? -1.021 9.449 23.834 1.00 96.88 101 ASP A C 1
ATOM 809 O O . ASP A 1 101 ? -0.714 9.109 22.685 1.00 96.88 101 ASP A O 1
ATOM 813 N N . ALA A 1 102 ? -1.983 10.340 24.077 1.00 95.88 102 ALA A N 1
ATOM 814 C CA . ALA A 1 102 ? -2.779 10.957 23.022 1.00 95.88 102 ALA A CA 1
ATOM 815 C C . ALA A 1 102 ? -1.945 11.848 22.085 1.00 95.88 102 ALA A C 1
ATOM 817 O O . ALA A 1 102 ? -2.207 11.893 20.880 1.00 95.88 102 ALA A O 1
ATOM 818 N N . SER A 1 103 ? -0.931 12.543 22.612 1.00 96.56 103 SER A N 1
ATOM 819 C CA . SER A 1 103 ? -0.066 13.428 21.824 1.00 96.56 103 SER A CA 1
ATOM 820 C C . SER A 1 103 ? 0.802 12.614 20.868 1.00 96.56 103 SER A C 1
ATOM 822 O O . SER A 1 103 ? 0.860 12.888 19.663 1.00 96.56 103 SER A O 1
ATOM 824 N N . ARG A 1 104 ? 1.405 11.534 21.376 1.00 95.50 104 ARG A N 1
ATOM 825 C CA . ARG A 1 104 ? 2.172 10.594 20.557 1.00 95.50 104 ARG A CA 1
ATOM 826 C C . ARG A 1 104 ? 1.300 9.928 19.494 1.00 95.50 104 ARG A C 1
ATOM 828 O O . ARG A 1 104 ? 1.715 9.851 18.341 1.00 95.50 104 ARG A O 1
ATOM 835 N N . ALA A 1 105 ? 0.087 9.498 19.847 1.00 95.88 105 ALA A N 1
ATOM 836 C CA . ALA A 1 105 ? -0.847 8.909 18.891 1.00 95.88 105 ALA A CA 1
ATOM 837 C C . ALA A 1 105 ? -1.169 9.874 17.737 1.00 95.88 105 ALA A C 1
ATOM 839 O O . ALA A 1 105 ? -1.062 9.492 16.574 1.00 95.88 105 ALA A O 1
ATOM 840 N N . ARG A 1 106 ? -1.494 11.141 18.029 1.00 95.81 106 ARG A N 1
ATOM 841 C CA . ARG A 1 106 ? -1.819 12.128 16.983 1.00 95.81 106 ARG A CA 1
ATOM 842 C C . ARG A 1 106 ? -0.636 12.512 16.103 1.00 95.81 106 ARG A C 1
ATOM 844 O O . ARG A 1 106 ? -0.832 12.809 14.930 1.00 95.81 106 ARG A O 1
ATOM 851 N N . THR A 1 107 ? 0.573 12.525 16.655 1.00 94.19 107 THR A N 1
ATOM 852 C CA . THR A 1 107 ? 1.778 12.911 15.910 1.00 94.19 107 THR A CA 1
ATOM 853 C C . THR A 1 107 ? 2.302 11.764 15.047 1.00 94.19 107 THR A C 1
ATOM 855 O O . THR A 1 107 ? 2.488 11.943 13.842 1.00 94.19 107 THR A O 1
ATOM 858 N N . GLN A 1 108 ? 2.485 10.577 15.631 1.00 94.25 108 GLN A N 1
ATOM 859 C CA . GLN A 1 108 ? 3.120 9.431 14.968 1.00 94.25 108 GLN A CA 1
ATOM 860 C C . GLN A 1 108 ? 2.153 8.591 14.120 1.00 94.25 108 GLN A C 1
ATOM 862 O O . GLN A 1 108 ? 2.604 7.891 13.224 1.00 94.25 108 GLN A O 1
ATOM 867 N N . LEU A 1 109 ? 0.835 8.667 14.345 1.00 96.38 109 LEU A N 1
ATOM 868 C CA . LEU A 1 109 ? -0.182 7.975 13.528 1.00 96.38 109 LEU A CA 1
ATOM 869 C C . LEU A 1 109 ? -0.953 8.948 12.622 1.00 96.38 109 LEU A C 1
ATOM 871 O O . LEU A 1 109 ? -2.121 8.742 12.296 1.00 96.38 109 LEU A O 1
ATOM 875 N N . SER A 1 110 ? -0.297 10.046 12.250 1.00 96.12 110 SER A N 1
ATOM 876 C CA . SER A 1 110 ? -0.843 11.106 11.405 1.00 96.12 110 SER A CA 1
ATOM 877 C C . SER A 1 110 ? -0.926 10.703 9.931 1.00 96.12 110 SER A C 1
ATOM 879 O O . SER A 1 110 ? -0.192 9.834 9.455 1.00 96.12 110 SER A O 1
ATOM 881 N N . MET A 1 111 ? -1.766 11.413 9.170 1.00 97.12 111 MET A N 1
ATOM 882 C CA . MET A 1 111 ? -1.818 11.275 7.709 1.00 97.12 111 MET A CA 1
ATOM 883 C C . MET A 1 111 ? -0.480 11.618 7.040 1.00 97.12 111 MET A C 1
ATOM 885 O O . MET A 1 111 ? -0.137 11.022 6.028 1.00 97.12 111 MET A O 1
ATOM 889 N N . ASP A 1 112 ? 0.327 12.504 7.626 1.00 95.81 112 ASP A N 1
ATOM 890 C CA . ASP A 1 112 ? 1.676 12.789 7.123 1.00 95.81 112 ASP A CA 1
ATOM 891 C C . ASP A 1 112 ? 2.594 11.568 7.233 1.00 95.81 112 ASP A C 1
ATOM 893 O O . ASP A 1 112 ? 3.359 11.276 6.311 1.00 95.81 112 ASP A O 1
ATOM 897 N N . THR A 1 113 ? 2.498 10.829 8.341 1.00 94.94 113 THR A N 1
ATOM 898 C CA . THR A 1 113 ? 3.246 9.578 8.525 1.00 94.94 113 THR A CA 1
ATOM 899 C C . THR A 1 113 ? 2.763 8.520 7.539 1.00 94.94 113 THR A C 1
ATOM 901 O O . THR A 1 113 ? 3.578 7.902 6.854 1.00 94.94 113 THR A O 1
ATOM 904 N N . TYR A 1 114 ? 1.444 8.387 7.384 1.00 97.62 114 TYR A N 1
ATOM 905 C CA . TYR A 1 114 ? 0.836 7.500 6.395 1.00 97.62 114 TYR A CA 1
ATOM 906 C C . TYR A 1 114 ? 1.301 7.811 4.960 1.00 97.62 114 TYR A C 1
ATOM 908 O O . TYR A 1 114 ? 1.798 6.933 4.259 1.00 97.62 114 TYR A O 1
ATOM 916 N N . ASN A 1 115 ? 1.254 9.077 4.543 1.00 96.56 115 ASN A N 1
ATOM 917 C CA . ASN A 1 115 ? 1.681 9.509 3.210 1.00 96.56 115 ASN A CA 1
ATOM 918 C C . ASN A 1 115 ? 3.167 9.215 2.947 1.00 96.56 115 ASN A C 1
ATOM 920 O O . ASN A 1 115 ? 3.539 8.847 1.829 1.00 96.56 115 ASN A O 1
ATOM 924 N N . ARG A 1 116 ? 4.029 9.326 3.969 1.00 94.19 116 ARG A N 1
ATOM 925 C CA . ARG A 1 116 ? 5.442 8.918 3.865 1.00 94.19 116 ARG A CA 1
ATOM 926 C C . ARG A 1 116 ? 5.571 7.415 3.646 1.00 94.19 116 ARG A C 1
ATOM 928 O O . ARG A 1 116 ? 6.327 7.017 2.761 1.00 94.19 116 ARG A O 1
ATOM 935 N N . ILE A 1 117 ? 4.823 6.599 4.392 1.00 94.88 117 ILE A N 1
ATOM 936 C CA . ILE A 1 117 ? 4.802 5.144 4.190 1.00 94.88 117 ILE A CA 1
ATOM 937 C C . ILE A 1 117 ? 4.414 4.841 2.747 1.00 94.88 117 ILE A C 1
ATOM 939 O O . ILE A 1 117 ? 5.196 4.201 2.056 1.00 94.88 117 ILE A O 1
ATOM 943 N N . ILE A 1 118 ? 3.288 5.354 2.245 1.00 96.19 118 ILE A N 1
ATOM 944 C CA . ILE A 1 118 ? 2.835 5.043 0.880 1.00 96.19 118 ILE A CA 1
ATOM 945 C C . ILE A 1 118 ? 3.858 5.465 -0.177 1.00 96.19 118 ILE A C 1
ATOM 947 O O . ILE A 1 118 ? 4.157 4.685 -1.088 1.00 96.19 118 ILE A O 1
ATOM 951 N N . LYS A 1 119 ? 4.413 6.682 -0.052 1.00 94.19 119 LYS A N 1
ATOM 952 C CA . LYS A 1 119 ? 5.411 7.221 -0.990 1.00 94.19 119 LYS A CA 1
ATOM 953 C C . LYS A 1 119 ? 6.533 6.207 -1.207 1.00 94.19 119 LYS A C 1
ATOM 955 O O . LYS A 1 119 ? 6.859 5.887 -2.351 1.00 94.19 119 LYS A O 1
ATOM 960 N N . TYR A 1 120 ? 7.084 5.686 -0.112 1.00 94.50 120 TYR A N 1
ATOM 961 C CA . TYR A 1 120 ? 8.239 4.792 -0.119 1.00 94.50 120 TYR A CA 1
ATOM 962 C C . TYR A 1 120 ? 7.873 3.315 -0.308 1.00 94.50 120 TYR A C 1
ATOM 964 O O . TYR A 1 120 ? 8.457 2.655 -1.170 1.00 94.50 120 TYR A O 1
ATOM 972 N N . LYS A 1 121 ? 6.873 2.818 0.424 1.00 94.56 121 LYS A N 1
ATOM 973 C CA . LYS A 1 121 ? 6.420 1.420 0.415 1.00 94.56 121 LYS A CA 1
ATOM 974 C C . LYS A 1 121 ? 5.798 1.040 -0.923 1.00 94.56 121 LYS A C 1
ATOM 976 O O . LYS A 1 121 ? 6.043 -0.069 -1.375 1.00 94.56 121 LYS A O 1
ATOM 981 N N . THR A 1 122 ? 5.074 1.950 -1.582 1.00 96.12 122 THR A N 1
ATOM 982 C CA . THR A 1 122 ? 4.202 1.585 -2.714 1.00 96.12 122 THR A CA 1
ATOM 983 C C . THR A 1 122 ? 4.442 2.419 -3.965 1.00 96.12 122 THR A C 1
ATOM 985 O O . THR A 1 122 ? 4.695 1.852 -5.033 1.00 96.12 122 THR A O 1
ATOM 988 N N . SER A 1 123 ? 4.417 3.752 -3.874 1.00 95.94 123 SER A N 1
ATOM 989 C CA . SER A 1 123 ? 4.417 4.619 -5.063 1.00 95.94 123 SER A CA 1
ATOM 990 C C . SER A 1 123 ? 5.697 4.513 -5.898 1.00 95.94 1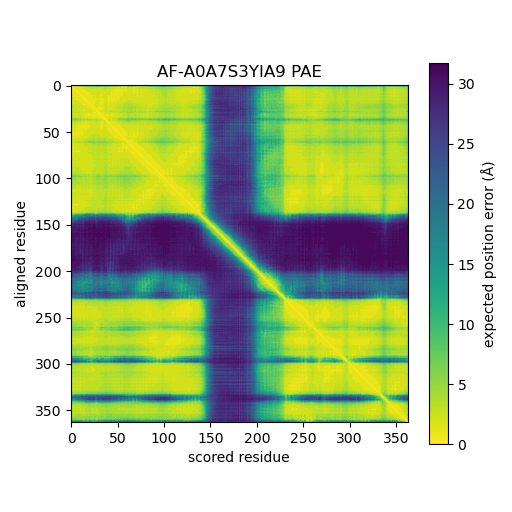23 SER A C 1
ATOM 992 O O . SER A 1 123 ? 5.642 4.548 -7.135 1.00 95.94 123 SER A O 1
ATOM 994 N N . PHE A 1 124 ? 6.858 4.363 -5.246 1.00 94.12 124 PHE A N 1
ATOM 995 C CA . PHE A 1 124 ? 8.136 4.253 -5.949 1.00 94.12 124 PHE A CA 1
ATOM 996 C C . PHE A 1 124 ? 8.239 2.995 -6.814 1.00 94.12 124 PHE A C 1
ATOM 998 O O . PHE A 1 124 ? 8.468 3.123 -8.016 1.00 94.12 124 PHE A O 1
ATOM 1005 N N . TYR A 1 125 ? 8.065 1.801 -6.245 1.00 94.50 125 TYR A N 1
ATOM 1006 C CA . TYR A 1 125 ? 8.269 0.559 -6.999 1.00 94.50 125 TYR A CA 1
ATOM 1007 C C . TYR A 1 125 ? 7.089 0.209 -7.914 1.00 94.50 125 TYR A C 1
ATOM 1009 O O . TYR A 1 125 ? 7.309 -0.327 -8.997 1.00 94.50 125 TYR A O 1
ATOM 1017 N N . THR A 1 126 ? 5.855 0.553 -7.525 1.00 95.94 126 THR A N 1
ATOM 1018 C CA . THR A 1 126 ? 4.650 0.146 -8.271 1.00 95.94 126 THR A CA 1
ATOM 1019 C C . THR A 1 126 ? 4.437 0.980 -9.531 1.00 95.94 126 THR A C 1
ATOM 1021 O O . THR A 1 126 ? 4.026 0.447 -10.557 1.00 95.94 126 THR A O 1
ATOM 1024 N N . PHE A 1 127 ? 4.722 2.287 -9.482 1.00 94.56 127 PHE A N 1
ATOM 1025 C CA . PHE A 1 127 ? 4.437 3.194 -10.603 1.00 94.56 127 PHE A CA 1
ATOM 1026 C C . PHE A 1 127 ? 5.671 3.941 -11.095 1.00 94.56 127 PHE A C 1
ATOM 1028 O O . PHE A 1 127 ? 5.953 3.948 -12.293 1.00 94.56 127 PHE A O 1
ATOM 1035 N N . ASN A 1 128 ? 6.450 4.541 -10.193 1.00 92.19 128 ASN A N 1
ATOM 1036 C CA . ASN A 1 128 ? 7.596 5.352 -10.603 1.00 92.19 128 ASN A CA 1
ATOM 1037 C C . ASN A 1 128 ? 8.715 4.532 -11.253 1.00 92.19 128 ASN A C 1
ATOM 1039 O O . ASN A 1 128 ? 9.288 4.983 -12.241 1.00 92.19 128 ASN A O 1
ATOM 1043 N N . LEU A 1 129 ? 9.017 3.340 -10.740 1.00 93.06 129 LEU A N 1
ATOM 1044 C CA . LEU A 1 129 ? 10.030 2.457 -11.310 1.00 93.06 129 LEU A CA 1
ATOM 1045 C C . LEU A 1 129 ? 9.659 2.017 -12.737 1.00 93.06 129 LEU A C 1
ATOM 1047 O O . LEU A 1 129 ? 10.467 2.277 -13.629 1.00 93.06 129 LEU A O 1
ATOM 1051 N N . PRO A 1 130 ? 8.461 1.454 -13.012 1.00 93.12 130 PRO A N 1
ATOM 1052 C CA . PRO A 1 130 ? 8.051 1.138 -14.379 1.00 93.12 130 PRO A CA 1
ATOM 1053 C C . PRO A 1 130 ? 8.103 2.344 -15.321 1.00 93.12 130 PRO A C 1
ATOM 1055 O O . PRO A 1 130 ? 8.586 2.228 -16.446 1.00 93.12 130 PRO A O 1
ATOM 1058 N N . PHE A 1 131 ? 7.648 3.514 -14.863 1.00 89.38 131 PHE A N 1
ATOM 1059 C CA . PHE A 1 131 ? 7.630 4.734 -15.670 1.00 89.38 131 PHE A CA 1
ATOM 1060 C C . PHE A 1 131 ? 9.038 5.244 -15.997 1.00 89.38 131 PHE A C 1
ATOM 1062 O O . PHE A 1 131 ? 9.343 5.516 -17.159 1.00 89.38 131 PHE A O 1
ATOM 1069 N N . LYS A 1 132 ? 9.918 5.339 -14.994 1.00 88.38 132 LYS A N 1
ATOM 1070 C CA . LYS A 1 132 ? 11.312 5.766 -15.183 1.00 88.38 132 LYS A CA 1
ATOM 1071 C C . LYS A 1 132 ? 12.095 4.754 -16.018 1.00 88.38 132 LYS A C 1
ATOM 1073 O O . LYS A 1 132 ? 12.834 5.158 -16.910 1.00 88.38 132 LYS A O 1
ATOM 1078 N N . ALA A 1 133 ? 11.893 3.456 -15.788 1.00 90.69 133 ALA A N 1
ATOM 1079 C CA . ALA A 1 133 ? 12.534 2.410 -16.575 1.00 90.69 133 ALA A CA 1
ATOM 1080 C C . ALA A 1 133 ? 12.110 2.489 -18.049 1.00 90.69 133 ALA A C 1
ATOM 1082 O O . ALA A 1 133 ? 12.965 2.457 -18.928 1.00 90.69 133 ALA A O 1
ATOM 1083 N N . ALA A 1 134 ? 10.816 2.678 -18.332 1.00 88.44 134 ALA A N 1
ATOM 1084 C CA . ALA A 1 134 ? 10.329 2.860 -19.699 1.00 88.44 134 ALA A CA 1
ATOM 1085 C C . ALA A 1 134 ? 10.971 4.075 -20.393 1.00 88.44 134 ALA A C 1
ATOM 1087 O O . ALA A 1 134 ? 11.372 3.968 -21.551 1.00 88.44 134 ALA A O 1
ATOM 1088 N N . LEU A 1 135 ? 11.125 5.198 -19.683 1.00 84.31 135 LEU A N 1
ATOM 1089 C CA . LEU A 1 135 ? 11.771 6.400 -20.216 1.00 84.31 135 LEU A CA 1
ATOM 1090 C C . LEU A 1 135 ? 13.256 6.175 -20.537 1.00 84.31 135 LEU A C 1
ATOM 1092 O O . LEU A 1 135 ? 13.717 6.564 -21.609 1.00 84.31 135 LEU A O 1
ATOM 1096 N N . VAL A 1 136 ? 13.999 5.521 -19.639 1.00 85.31 136 VAL A N 1
ATOM 1097 C CA . VAL A 1 136 ? 15.413 5.176 -19.866 1.00 85.31 136 VAL A CA 1
ATOM 1098 C C . VAL A 1 136 ? 15.554 4.311 -21.124 1.00 85.31 136 VAL A C 1
ATOM 1100 O O . VAL A 1 136 ? 16.357 4.628 -22.001 1.00 85.31 136 VAL A O 1
ATOM 1103 N N . LEU A 1 137 ? 14.722 3.275 -21.265 1.00 86.62 137 LEU A N 1
ATOM 1104 C CA . LEU A 1 137 ? 14.740 2.385 -22.431 1.00 86.62 137 LEU A CA 1
ATOM 1105 C C . LEU A 1 137 ? 14.372 3.112 -23.735 1.00 86.62 137 LEU A C 1
ATOM 1107 O O . LEU A 1 137 ? 14.994 2.875 -24.774 1.00 86.62 137 LEU A O 1
ATOM 1111 N N . ALA A 1 138 ? 13.382 4.008 -23.695 1.00 83.25 138 ALA A N 1
ATOM 1112 C CA . ALA A 1 138 ? 12.978 4.796 -24.856 1.00 83.25 138 ALA A CA 1
ATOM 1113 C C . ALA A 1 138 ? 14.110 5.728 -25.321 1.00 83.25 138 ALA A C 1
ATOM 1115 O O . ALA A 1 138 ? 14.442 5.743 -26.504 1.00 83.25 138 ALA A O 1
ATOM 1116 N N . ASN A 1 139 ? 14.766 6.429 -24.392 1.00 78.44 139 ASN A N 1
ATOM 1117 C CA . ASN A 1 139 ? 15.864 7.345 -24.710 1.00 78.44 139 ASN A CA 1
ATOM 1118 C C . ASN A 1 139 ? 17.088 6.622 -25.295 1.00 78.44 139 ASN A C 1
ATOM 1120 O O . ASN A 1 139 ? 17.688 7.109 -26.255 1.00 78.44 139 ASN A O 1
ATOM 1124 N N . HIS A 1 140 ? 17.436 5.441 -24.772 1.00 70.44 140 HIS A N 1
ATOM 1125 C CA . HIS A 1 140 ? 18.522 4.628 -25.331 1.00 70.44 140 HIS A CA 1
ATOM 1126 C C . HIS A 1 140 ? 18.178 4.037 -26.706 1.00 70.44 140 HIS A C 1
ATOM 1128 O O . HIS A 1 140 ? 19.060 3.901 -27.554 1.00 70.44 140 HIS A O 1
ATOM 1134 N N . SER A 1 141 ? 16.903 3.743 -26.974 1.00 61.44 141 SER A N 1
ATOM 1135 C CA . SER A 1 141 ? 16.452 3.275 -28.293 1.00 61.44 141 SER A CA 1
ATOM 1136 C C . SER A 1 141 ? 16.565 4.372 -29.364 1.00 61.44 141 SER A C 1
ATOM 1138 O O . SER A 1 141 ? 16.964 4.096 -30.497 1.00 61.44 141 SER A O 1
ATOM 1140 N N . THR A 1 142 ? 16.295 5.629 -29.002 1.00 57.38 142 THR A N 1
ATOM 1141 C CA . THR A 1 142 ? 16.447 6.790 -29.898 1.00 57.38 142 THR A CA 1
ATOM 1142 C C . THR A 1 142 ? 17.915 7.067 -30.246 1.00 57.38 142 THR A C 1
ATOM 1144 O O . THR A 1 142 ? 18.227 7.416 -31.378 1.00 57.38 142 THR A O 1
ATOM 1147 N N . GLN A 1 143 ? 18.849 6.840 -29.316 1.00 51.41 143 GLN A N 1
ATOM 1148 C CA . GLN A 1 143 ? 20.290 6.959 -29.599 1.00 51.41 143 GLN A CA 1
ATOM 1149 C C . GLN A 1 143 ? 20.817 5.843 -30.517 1.00 51.41 143 GLN A C 1
ATOM 1151 O O . GLN A 1 143 ? 21.796 6.044 -31.227 1.00 51.41 143 GLN A O 1
ATOM 1156 N N . ARG A 1 144 ? 20.158 4.678 -30.534 1.00 49.31 144 ARG A N 1
ATOM 1157 C CA . ARG A 1 144 ? 20.540 3.511 -31.348 1.00 49.31 144 ARG A CA 1
ATOM 1158 C C . ARG A 1 144 ? 20.023 3.564 -32.794 1.00 49.31 144 ARG A C 1
ATOM 1160 O O . ARG A 1 144 ? 20.474 2.778 -33.619 1.00 49.31 144 ARG A O 1
ATOM 1167 N N . THR A 1 145 ? 19.069 4.451 -33.089 1.00 40.75 145 THR A N 1
ATOM 1168 C CA . THR A 1 145 ? 18.421 4.607 -34.410 1.00 40.75 145 THR A CA 1
ATOM 1169 C C . THR A 1 145 ? 18.992 5.753 -35.248 1.00 40.75 145 THR A C 1
ATOM 1171 O O . THR A 1 145 ? 18.635 5.887 -36.417 1.00 40.75 145 THR A O 1
ATOM 1174 N N . LEU A 1 146 ? 19.910 6.551 -34.697 1.00 33.66 146 LEU A N 1
ATOM 1175 C CA . LEU A 1 146 ? 20.689 7.511 -35.474 1.00 33.66 146 LEU A CA 1
ATOM 1176 C C . LEU A 1 146 ? 21.816 6.763 -36.215 1.00 33.66 146 LEU A C 1
ATOM 1178 O O . LEU A 1 146 ? 22.562 6.022 -35.570 1.00 33.66 146 LEU A O 1
ATOM 1182 N N . PRO A 1 147 ? 21.955 6.908 -37.547 1.00 35.41 147 PRO A N 1
ATOM 1183 C CA . PRO A 1 147 ? 23.024 6.247 -38.287 1.00 35.41 147 PRO A CA 1
ATOM 1184 C C . PRO A 1 147 ? 24.402 6.733 -37.804 1.00 35.41 147 PRO A C 1
ATOM 1186 O O . PRO A 1 147 ? 24.564 7.920 -37.498 1.00 35.41 147 PRO A O 1
ATOM 1189 N N . PRO A 1 148 ? 25.423 5.858 -37.760 1.00 45.88 148 PRO A N 1
ATOM 1190 C CA . PRO A 1 148 ? 26.783 6.280 -37.473 1.00 45.88 148 PRO A CA 1
ATOM 1191 C C . PRO A 1 148 ? 27.334 7.002 -38.707 1.00 45.88 148 PRO A C 1
ATOM 1193 O O . PRO A 1 148 ? 27.818 6.352 -39.621 1.00 45.88 148 PRO A O 1
ATOM 1196 N N . HIS A 1 149 ? 27.174 8.326 -38.773 1.00 44.41 149 HIS A N 1
ATOM 1197 C CA . HIS A 1 149 ? 28.145 9.309 -39.284 1.00 44.41 149 HIS A CA 1
ATOM 1198 C C . HIS A 1 149 ? 27.460 10.634 -39.645 1.00 44.41 149 HIS A C 1
ATOM 1200 O O . HIS A 1 149 ? 26.770 10.758 -40.651 1.00 44.41 149 HIS A O 1
ATOM 1206 N N . ALA A 1 150 ? 27.804 11.671 -38.889 1.00 34.41 150 ALA A N 1
ATOM 1207 C CA . ALA A 1 150 ? 28.213 12.941 -39.472 1.00 34.41 150 ALA A CA 1
ATOM 1208 C C . ALA A 1 150 ? 29.449 13.393 -38.688 1.00 34.41 150 ALA A C 1
ATOM 1210 O O . ALA A 1 150 ? 29.376 14.166 -37.736 1.00 34.41 150 ALA A O 1
ATOM 1211 N N . THR A 1 151 ? 30.596 12.810 -39.032 1.00 39.34 151 THR A N 1
ATOM 1212 C CA . THR A 1 151 ? 31.903 13.335 -38.633 1.00 39.34 151 THR A CA 1
ATOM 1213 C C . THR A 1 151 ? 32.039 14.738 -39.212 1.00 39.34 151 THR A C 1
ATOM 1215 O O . THR A 1 151 ? 32.130 14.898 -40.428 1.00 39.34 151 THR A O 1
ATOM 1218 N N . ALA A 1 152 ? 32.024 15.749 -38.345 1.00 34.00 152 ALA A N 1
ATOM 1219 C CA . ALA A 1 152 ? 32.429 17.102 -38.702 1.00 34.00 152 ALA A CA 1
ATOM 1220 C C . ALA A 1 152 ? 33.941 17.124 -39.021 1.00 34.00 152 ALA A C 1
ATOM 1222 O O . ALA A 1 152 ? 34.694 16.329 -38.447 1.00 34.00 152 ALA A O 1
ATOM 1223 N N . PRO A 1 153 ? 34.404 17.994 -39.937 1.00 34.62 153 PRO A N 1
ATOM 1224 C CA . PRO A 1 153 ? 35.771 17.955 -40.426 1.00 34.62 153 PRO A CA 1
ATOM 1225 C C . PRO A 1 153 ? 36.760 18.396 -39.346 1.00 34.62 153 PRO A C 1
ATOM 1227 O O . PRO A 1 153 ? 36.570 19.390 -38.647 1.00 34.62 153 PRO A O 1
ATOM 1230 N N . SER A 1 154 ? 37.846 17.636 -39.243 1.00 35.81 154 SER A N 1
ATOM 1231 C CA . SER A 1 154 ? 38.988 17.909 -38.384 1.00 35.81 154 SER A CA 1
ATOM 1232 C C . SER A 1 154 ? 39.682 19.217 -38.773 1.00 35.81 154 SER A C 1
ATOM 1234 O O . SER A 1 154 ? 40.222 19.328 -39.875 1.00 35.81 154 SER A O 1
ATOM 1236 N N . SER A 1 155 ? 39.783 20.161 -37.838 1.00 32.41 155 SER A N 1
ATOM 1237 C CA . SER A 1 155 ? 40.782 21.229 -37.903 1.00 32.41 155 SER A CA 1
ATOM 1238 C C . SER A 1 155 ? 41.291 21.590 -36.507 1.00 32.41 155 SER A C 1
ATOM 1240 O O . SER A 1 155 ? 40.688 22.376 -35.785 1.00 32.41 155 SER A O 1
ATOM 1242 N N . SER A 1 156 ? 42.426 21.028 -36.109 1.00 32.19 156 SER A N 1
ATOM 1243 C CA . SER A 1 156 ? 43.637 21.819 -35.855 1.00 32.19 156 SER A CA 1
ATOM 1244 C C . SER A 1 156 ? 44.751 20.921 -35.318 1.00 32.19 156 SER A C 1
ATOM 1246 O O . SER A 1 156 ? 44.602 20.173 -34.356 1.00 32.19 156 SER A O 1
ATOM 1248 N N . AR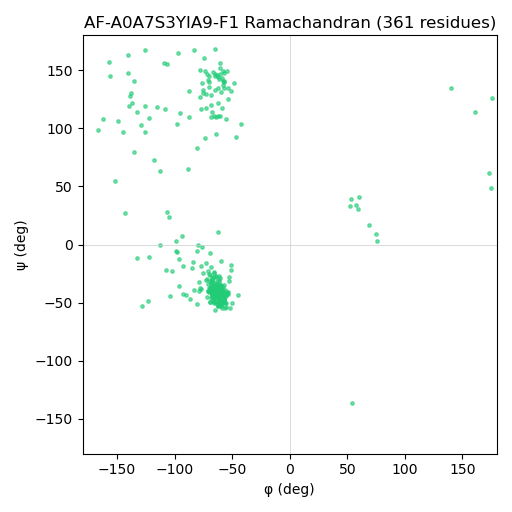G A 1 157 ? 45.884 20.995 -36.017 1.00 33.62 157 ARG A N 1
ATOM 1249 C CA . ARG A 1 157 ? 47.194 20.472 -35.629 1.00 33.62 157 ARG A CA 1
ATOM 1250 C C . ARG A 1 157 ? 47.644 21.092 -34.306 1.00 33.62 157 ARG A C 1
ATOM 1252 O O . ARG A 1 157 ? 47.550 22.309 -34.179 1.00 33.62 157 ARG A O 1
ATOM 1259 N N . ARG A 1 158 ? 48.316 20.309 -33.455 1.00 28.33 158 ARG A N 1
ATOM 1260 C CA . ARG A 1 158 ? 49.563 20.696 -32.758 1.00 28.33 158 ARG A CA 1
ATOM 1261 C C . ARG A 1 158 ? 50.357 19.441 -32.337 1.00 28.33 158 ARG A C 1
ATOM 1263 O O . ARG A 1 158 ? 49.783 18.356 -32.346 1.00 28.33 158 ARG A O 1
ATOM 1270 N N . PRO A 1 159 ? 51.683 19.562 -32.136 1.00 32.22 159 PRO A N 1
ATOM 1271 C CA . PRO A 1 159 ? 52.639 18.596 -32.663 1.00 32.22 159 PRO A CA 1
ATOM 1272 C C . PRO A 1 159 ? 53.082 17.520 -31.668 1.00 32.22 159 PRO A C 1
ATOM 1274 O O . PRO A 1 159 ? 52.932 17.638 -30.455 1.00 32.22 159 PRO A O 1
ATOM 1277 N N . SER A 1 160 ? 53.675 16.494 -32.271 1.00 29.41 160 SER A N 1
ATOM 1278 C CA . SER A 1 160 ? 54.429 15.382 -31.705 1.00 29.41 160 SER A CA 1
ATOM 1279 C C . SER A 1 160 ? 55.492 15.791 -30.687 1.00 29.41 160 SER A C 1
ATOM 1281 O O . SER A 1 160 ? 56.297 16.672 -30.977 1.00 29.41 160 SER A O 1
ATOM 1283 N N . ASN A 1 161 ? 55.597 15.024 -29.602 1.00 30.86 161 ASN A N 1
ATOM 1284 C CA . ASN A 1 161 ? 56.882 14.704 -28.986 1.00 30.86 161 ASN A CA 1
ATOM 1285 C C . ASN A 1 161 ? 56.938 13.196 -28.719 1.00 30.86 161 ASN A C 1
ATOM 1287 O O . ASN A 1 161 ? 56.161 12.655 -27.935 1.00 30.86 161 ASN A O 1
ATOM 1291 N N . HIS A 1 162 ? 57.846 12.531 -29.430 1.00 31.31 162 HIS A N 1
ATOM 1292 C CA . HIS A 1 162 ? 58.322 11.192 -29.123 1.00 31.31 162 HIS A CA 1
ATOM 1293 C C . HIS A 1 162 ? 59.238 11.252 -27.899 1.00 31.31 162 HIS A C 1
ATOM 1295 O O . HIS A 1 162 ? 60.218 11.989 -27.912 1.00 31.31 162 HIS A O 1
ATOM 1301 N N . HIS A 1 163 ? 58.981 10.398 -26.912 1.00 31.28 163 HIS A N 1
ATOM 1302 C CA . HIS A 1 163 ? 60.058 9.704 -26.217 1.00 31.28 163 HIS A CA 1
ATOM 1303 C C . HIS A 1 163 ? 59.659 8.241 -26.013 1.00 31.28 163 HIS A C 1
ATOM 1305 O O . HIS A 1 163 ? 58.598 7.921 -25.486 1.00 31.28 163 HIS A O 1
ATOM 1311 N N . THR A 1 164 ? 60.512 7.388 -26.562 1.00 28.31 164 THR A N 1
ATOM 1312 C CA . THR A 1 164 ? 60.544 5.927 -26.539 1.00 28.31 164 THR A CA 1
ATOM 1313 C C . THR A 1 164 ? 60.983 5.368 -25.190 1.00 28.31 164 THR A C 1
ATOM 1315 O O . THR A 1 164 ? 61.843 5.973 -24.560 1.00 28.31 164 THR A O 1
ATOM 1318 N N . GLU A 1 165 ? 60.461 4.178 -24.867 1.00 27.80 165 GLU A N 1
ATOM 1319 C CA . GLU A 1 165 ? 60.996 3.045 -24.066 1.00 27.80 165 GLU A CA 1
ATOM 1320 C C . GLU A 1 165 ? 59.852 2.473 -23.204 1.00 27.80 165 GLU A C 1
ATOM 1322 O O . GLU A 1 165 ? 59.100 3.234 -22.615 1.00 27.80 165 GLU A O 1
ATOM 1327 N N . LYS A 1 166 ? 59.594 1.171 -23.056 1.00 27.52 166 LYS A N 1
ATOM 1328 C CA . LYS A 1 166 ? 60.182 -0.090 -23.529 1.00 27.52 166 LYS A CA 1
ATOM 1329 C C . LYS A 1 166 ? 59.052 -1.134 -23.464 1.00 27.52 166 LYS A C 1
ATOM 1331 O O . LYS A 1 166 ? 58.213 -1.077 -22.568 1.00 27.52 166 LYS A O 1
ATOM 1336 N N . VAL A 1 167 ? 59.038 -2.061 -24.416 1.00 28.61 167 VAL A N 1
ATOM 1337 C CA . VAL A 1 167 ? 58.135 -3.219 -24.462 1.00 28.61 167 VAL A CA 1
ATOM 1338 C C . VAL A 1 167 ? 58.607 -4.258 -23.444 1.00 28.61 167 VAL A C 1
ATOM 1340 O O . VAL A 1 167 ? 59.793 -4.575 -23.412 1.00 28.61 167 VAL A O 1
ATOM 1343 N N . ALA A 1 168 ? 57.683 -4.790 -22.648 1.00 28.45 168 ALA A N 1
ATOM 1344 C CA . ALA A 1 168 ? 57.844 -6.068 -21.967 1.00 28.45 168 ALA A CA 1
ATOM 1345 C C . ALA A 1 168 ? 56.600 -6.908 -22.275 1.00 28.45 168 ALA A C 1
ATOM 1347 O O . ALA A 1 168 ? 55.512 -6.646 -21.760 1.00 28.45 168 ALA A O 1
ATOM 1348 N N . GLU A 1 169 ? 56.776 -7.855 -23.194 1.00 30.58 169 GLU A N 1
ATOM 1349 C CA . GLU A 1 169 ? 55.927 -9.034 -23.334 1.00 30.58 169 GLU A CA 1
ATOM 1350 C C . GLU A 1 169 ? 55.953 -9.801 -22.012 1.00 30.58 169 GLU A C 1
ATOM 1352 O O . GLU A 1 169 ? 57.022 -9.974 -21.433 1.00 30.58 169 GLU A O 1
ATOM 1357 N N . ASN A 1 170 ? 54.800 -10.281 -21.554 1.00 29.95 170 ASN A N 1
ATOM 1358 C CA . ASN A 1 170 ? 54.755 -11.456 -20.697 1.00 29.95 170 ASN A CA 1
ATOM 1359 C C . ASN A 1 170 ? 53.595 -12.338 -21.143 1.00 29.95 170 ASN A C 1
ATOM 1361 O O . ASN A 1 170 ? 52.486 -11.868 -21.402 1.00 29.95 170 ASN A O 1
ATOM 1365 N N . GLN A 1 171 ? 53.967 -13.598 -21.300 1.00 29.17 171 GLN A N 1
ATOM 1366 C CA . GLN A 1 171 ? 53.262 -14.701 -21.914 1.00 29.17 171 GLN A CA 1
ATOM 1367 C C . GLN A 1 171 ? 52.099 -15.174 -21.035 1.00 29.17 171 GLN A C 1
ATOM 1369 O O . GLN A 1 171 ? 52.169 -15.125 -19.808 1.00 29.17 171 GLN A O 1
ATOM 1374 N N . GLU A 1 172 ? 51.034 -15.623 -21.696 1.00 31.73 172 GLU A N 1
ATOM 1375 C CA . GLU A 1 172 ? 50.040 -16.527 -21.123 1.00 31.73 172 GLU A CA 1
ATOM 1376 C C . GLU A 1 172 ? 50.720 -17.889 -20.917 1.00 31.73 172 GLU A C 1
ATOM 1378 O O . GLU A 1 172 ? 51.205 -18.480 -21.881 1.00 31.73 172 GLU A O 1
ATOM 1383 N N . GLU A 1 173 ? 50.776 -18.367 -19.674 1.00 29.59 173 GLU A N 1
ATOM 1384 C CA . GLU A 1 173 ? 51.041 -19.773 -19.366 1.00 29.59 173 GLU A CA 1
ATOM 1385 C C . GLU A 1 173 ? 49.797 -20.363 -18.700 1.00 29.59 173 GLU A C 1
ATOM 1387 O O . GLU A 1 173 ? 49.344 -19.903 -17.646 1.00 29.59 173 GLU A O 1
ATOM 1392 N N . ASP A 1 174 ? 49.242 -21.360 -19.386 1.00 29.98 174 ASP A N 1
ATOM 1393 C CA . ASP A 1 174 ? 48.282 -22.331 -18.884 1.00 29.98 174 ASP A CA 1
ATOM 1394 C C . ASP A 1 174 ? 48.878 -23.064 -17.671 1.00 29.98 174 ASP A C 1
ATOM 1396 O O . ASP A 1 174 ? 50.030 -23.498 -17.705 1.00 29.98 174 ASP A O 1
ATOM 1400 N N . ALA A 1 175 ? 48.096 -23.216 -16.602 1.00 33.91 175 ALA A N 1
ATOM 1401 C CA . ALA A 1 175 ? 48.448 -24.073 -15.476 1.00 33.91 175 ALA A CA 1
ATOM 1402 C C . ALA A 1 175 ? 47.314 -25.069 -15.233 1.00 33.91 175 ALA A C 1
ATOM 1404 O O . ALA A 1 175 ? 46.168 -24.684 -14.988 1.00 33.91 175 ALA A O 1
ATOM 1405 N N . ASP A 1 176 ? 47.696 -26.334 -15.362 1.00 27.83 176 ASP A N 1
ATOM 1406 C CA . ASP A 1 176 ? 46.892 -27.542 -15.326 1.00 27.83 176 ASP A CA 1
ATOM 1407 C C . ASP A 1 176 ? 46.138 -27.757 -14.001 1.00 27.83 176 ASP A C 1
ATOM 1409 O O . ASP A 1 176 ? 46.613 -27.427 -12.911 1.00 27.83 176 ASP A O 1
ATOM 1413 N N . ASP A 1 177 ? 44.955 -28.363 -14.126 1.00 33.09 177 ASP A N 1
ATOM 1414 C CA . ASP A 1 177 ? 44.177 -28.947 -13.035 1.00 33.09 177 ASP A CA 1
ATOM 1415 C C . ASP A 1 177 ? 44.932 -30.160 -12.450 1.00 33.09 177 ASP A C 1
ATOM 1417 O O . ASP A 1 177 ? 45.005 -31.215 -13.083 1.00 33.09 177 ASP A O 1
ATOM 1421 N N . GLU A 1 178 ? 45.449 -30.043 -11.223 1.00 31.62 178 GLU A N 1
ATOM 1422 C CA . GLU A 1 178 ? 45.804 -31.202 -10.393 1.00 31.62 178 GLU A CA 1
ATOM 1423 C C . GLU A 1 178 ? 44.810 -31.356 -9.231 1.00 31.62 178 GLU A C 1
ATOM 1425 O O . GLU A 1 178 ? 44.693 -30.508 -8.340 1.00 31.62 178 GLU A O 1
ATOM 1430 N N . ASP A 1 179 ? 44.092 -32.481 -9.254 1.00 31.38 179 ASP A N 1
ATOM 1431 C CA . ASP A 1 179 ? 43.217 -32.975 -8.195 1.00 31.38 179 ASP A CA 1
ATOM 1432 C C . ASP A 1 179 ? 44.017 -33.257 -6.909 1.00 31.38 179 ASP A C 1
ATOM 1434 O O . ASP A 1 179 ? 44.779 -34.222 -6.829 1.00 31.38 179 ASP A O 1
ATOM 1438 N N . VAL A 1 180 ? 43.806 -32.455 -5.858 1.00 34.06 180 VAL A N 1
ATOM 1439 C CA . VAL A 1 180 ? 44.309 -32.760 -4.507 1.00 34.06 180 VAL A CA 1
ATOM 1440 C C . VAL A 1 180 ? 43.199 -33.406 -3.680 1.00 34.06 180 VAL A C 1
ATOM 1442 O O . VAL A 1 180 ? 42.281 -32.750 -3.183 1.00 34.06 180 VAL A O 1
ATOM 1445 N N . GLU A 1 181 ? 43.317 -34.720 -3.515 1.00 31.19 181 GLU A N 1
ATOM 1446 C CA . GLU A 1 181 ? 42.546 -35.542 -2.584 1.00 31.19 181 GLU A CA 1
ATOM 1447 C C . GLU A 1 181 ? 42.868 -35.115 -1.134 1.00 31.19 181 GLU A C 1
ATOM 1449 O O . GLU A 1 181 ? 43.980 -35.313 -0.641 1.00 31.19 181 GLU A O 1
ATOM 1454 N N . LEU A 1 182 ? 41.917 -34.485 -0.433 1.00 33.38 182 LEU A N 1
ATOM 1455 C CA . LEU A 1 182 ? 42.083 -34.118 0.980 1.00 33.38 182 LEU A CA 1
ATOM 1456 C C . LEU A 1 182 ? 41.648 -35.273 1.895 1.00 33.38 182 LEU A C 1
ATOM 1458 O O . LEU A 1 182 ? 40.459 -35.566 2.040 1.00 33.38 182 LEU A O 1
ATOM 1462 N N . ASP A 1 183 ? 42.643 -35.890 2.534 1.00 31.73 183 ASP A N 1
ATOM 1463 C CA . ASP A 1 183 ? 42.527 -36.935 3.555 1.00 31.73 183 ASP A CA 1
ATOM 1464 C C . ASP A 1 183 ? 41.706 -36.460 4.774 1.00 31.73 183 ASP A C 1
ATOM 1466 O O . ASP A 1 183 ? 42.056 -35.519 5.491 1.00 31.73 183 ASP A O 1
ATOM 1470 N N . VAL A 1 184 ? 40.573 -37.126 5.015 1.00 40.34 184 VAL A N 1
ATOM 1471 C CA . VAL A 1 184 ? 39.621 -36.832 6.095 1.00 40.34 184 VAL A CA 1
ATOM 1472 C C . VAL A 1 184 ? 40.023 -37.593 7.357 1.00 40.34 184 VAL A C 1
ATOM 1474 O O . VAL A 1 184 ? 39.285 -38.469 7.802 1.00 40.34 184 VAL A O 1
ATOM 1477 N N . ARG A 1 185 ? 41.178 -37.285 7.955 1.00 36.09 185 ARG A N 1
ATOM 1478 C CA . ARG A 1 185 ? 41.626 -37.927 9.208 1.00 36.09 185 ARG A CA 1
ATOM 1479 C C . ARG A 1 185 ? 42.528 -37.040 10.072 1.00 36.09 185 ARG A C 1
ATOM 1481 O O . ARG A 1 185 ? 43.573 -37.471 10.518 1.00 36.09 185 ARG A O 1
ATOM 1488 N N . ASP A 1 186 ? 42.066 -35.835 10.403 1.00 33.34 186 ASP A N 1
ATOM 1489 C CA . ASP A 1 186 ? 42.407 -35.209 11.689 1.00 33.34 186 ASP A CA 1
ATOM 1490 C C . ASP A 1 186 ? 41.439 -34.062 12.017 1.00 33.34 186 ASP A C 1
ATOM 1492 O O . ASP A 1 186 ? 41.446 -33.001 11.396 1.00 33.34 186 ASP A O 1
ATOM 1496 N N . LYS A 1 187 ? 40.555 -34.279 12.999 1.00 35.72 187 LYS A N 1
ATOM 1497 C CA . LYS A 1 187 ? 39.723 -33.214 13.579 1.00 35.72 187 LYS A CA 1
ATOM 1498 C C . LYS A 1 187 ? 40.418 -32.697 14.839 1.00 35.72 187 LYS A C 1
ATOM 1500 O O . LYS A 1 187 ? 40.437 -33.433 15.830 1.00 35.72 187 LYS A O 1
ATOM 1505 N N . PRO A 1 188 ? 40.904 -31.445 14.888 1.00 33.22 188 PRO A N 1
ATOM 1506 C CA . PRO A 1 188 ? 41.254 -30.848 16.163 1.00 33.22 188 PRO A CA 1
ATOM 1507 C C . PRO A 1 188 ? 39.971 -30.630 16.976 1.00 33.22 188 PRO A C 1
ATOM 1509 O O . PRO A 1 188 ? 39.095 -29.845 16.612 1.00 33.22 188 PRO A O 1
ATOM 1512 N N . LYS A 1 189 ? 39.856 -31.360 18.091 1.00 46.03 189 LYS A N 1
ATOM 1513 C CA . LYS A 1 189 ? 38.913 -31.075 19.176 1.00 46.03 189 LYS A CA 1
ATOM 1514 C C . LYS A 1 189 ? 39.285 -29.730 19.798 1.00 46.03 189 LYS A C 1
ATOM 1516 O O . LYS A 1 189 ? 40.134 -29.702 20.678 1.00 46.03 189 LYS A O 1
ATOM 1521 N N . LEU A 1 190 ? 38.663 -28.639 19.368 1.00 40.38 190 LEU A N 1
ATOM 1522 C CA . LEU A 1 190 ? 38.580 -27.414 20.164 1.00 40.38 190 LEU A CA 1
ATOM 1523 C C . LEU A 1 190 ? 37.534 -26.490 19.536 1.00 40.38 190 LEU A C 1
ATOM 1525 O O . LEU A 1 190 ? 37.841 -25.855 18.544 1.00 40.38 190 LEU A O 1
ATOM 1529 N N . PHE A 1 191 ? 36.305 -26.481 20.056 1.00 32.75 191 PHE A N 1
ATOM 1530 C CA . PHE A 1 191 ? 35.341 -25.361 20.031 1.00 32.75 191 PHE A CA 1
ATOM 1531 C C . PHE A 1 191 ? 33.995 -25.859 20.592 1.00 32.75 191 PHE A C 1
ATOM 1533 O O . PHE A 1 191 ? 32.989 -25.889 19.894 1.00 32.75 191 PHE A O 1
ATOM 1540 N N . GLU A 1 192 ? 33.966 -26.298 21.854 1.00 35.16 192 GLU A N 1
ATOM 1541 C CA . GLU A 1 192 ? 32.682 -26.555 22.537 1.00 35.16 192 GLU A CA 1
ATOM 1542 C C . GLU A 1 192 ? 32.577 -25.958 23.949 1.00 35.16 192 GLU A C 1
ATOM 1544 O O . GLU A 1 192 ? 31.469 -25.771 24.433 1.00 35.16 192 GLU A O 1
ATOM 1549 N N . ASP A 1 193 ? 33.669 -25.471 24.545 1.00 37.59 193 ASP A N 1
ATOM 1550 C CA . ASP A 1 193 ? 33.635 -24.828 25.865 1.00 37.59 193 ASP A CA 1
ATOM 1551 C C . ASP A 1 193 ? 34.078 -23.364 25.794 1.00 37.59 193 ASP A C 1
ATOM 1553 O O . ASP A 1 193 ? 35.196 -23.021 26.164 1.00 37.59 193 ASP A O 1
ATOM 1557 N N . THR A 1 194 ? 33.220 -22.501 25.238 1.00 35.16 194 THR A N 1
ATOM 1558 C CA . THR A 1 194 ? 33.109 -21.045 25.524 1.00 35.16 194 THR A CA 1
ATOM 1559 C C . THR A 1 194 ? 32.090 -20.383 24.582 1.00 35.16 194 THR A C 1
ATOM 1561 O O . THR A 1 194 ? 32.330 -19.337 23.985 1.00 35.16 194 THR A O 1
ATOM 1564 N N . MET A 1 195 ? 30.894 -20.961 24.448 1.00 29.28 195 MET A N 1
ATOM 1565 C CA . MET A 1 195 ? 29.748 -20.139 24.048 1.00 29.28 195 MET A CA 1
ATOM 1566 C C . MET A 1 195 ? 29.387 -19.275 25.263 1.00 29.28 195 MET A C 1
ATOM 1568 O O . MET A 1 195 ? 29.046 -19.842 26.307 1.00 29.28 195 MET A O 1
ATOM 1572 N N . PRO A 1 196 ? 29.473 -17.930 25.199 1.00 31.44 196 PRO A N 1
ATOM 1573 C CA . PRO A 1 196 ? 28.903 -17.120 26.263 1.00 31.44 196 PRO A CA 1
ATOM 1574 C C . PRO A 1 196 ? 27.418 -17.500 26.365 1.00 31.44 196 PRO A C 1
ATOM 1576 O O . PRO A 1 196 ? 26.786 -17.727 25.325 1.00 31.44 196 PRO A O 1
ATOM 1579 N N . PRO A 1 197 ? 26.849 -17.615 27.582 1.00 36.84 197 PRO A N 1
ATOM 1580 C CA . PRO A 1 197 ? 25.427 -17.909 27.729 1.00 36.84 197 PRO A CA 1
ATOM 1581 C C . PRO A 1 197 ? 24.680 -16.916 26.853 1.00 36.84 197 PRO A C 1
ATOM 1583 O O . PRO A 1 197 ? 25.043 -15.741 26.904 1.00 36.84 197 PRO A O 1
ATOM 1586 N N . GLN A 1 198 ? 23.723 -17.383 26.032 1.00 42.25 198 GLN A N 1
ATOM 1587 C CA . GLN A 1 198 ? 22.898 -16.541 25.159 1.00 42.25 198 GLN A CA 1
ATOM 1588 C C . GLN A 1 198 ? 22.396 -15.354 25.976 1.00 42.25 198 GLN A C 1
ATOM 1590 O O . GLN A 1 198 ? 21.412 -15.436 26.717 1.00 42.25 198 GLN A O 1
ATOM 1595 N N . SER A 1 199 ? 23.157 -14.268 25.928 1.00 44.22 199 SER A N 1
ATOM 1596 C CA . SER A 1 199 ? 22.965 -13.170 26.837 1.00 44.22 199 SER A CA 1
ATOM 1597 C C . SER A 1 199 ? 21.729 -12.483 26.315 1.00 44.22 199 SER A C 1
ATOM 1599 O O . SER A 1 199 ? 21.573 -12.253 25.112 1.00 44.22 199 SER A O 1
ATOM 1601 N N . ARG A 1 200 ? 20.788 -12.228 27.225 1.00 44.56 200 ARG A N 1
ATOM 1602 C CA . ARG A 1 200 ? 19.690 -11.301 26.993 1.00 44.56 200 ARG A CA 1
ATOM 1603 C C . ARG A 1 200 ? 20.282 -10.086 26.291 1.00 44.56 200 ARG A C 1
ATOM 1605 O O . ARG A 1 200 ? 20.932 -9.275 26.943 1.00 44.56 200 ARG A O 1
ATOM 1612 N N . VAL A 1 201 ? 20.069 -9.965 24.981 1.00 42.41 201 VAL A N 1
ATOM 1613 C CA . VAL A 1 201 ? 20.316 -8.709 24.279 1.00 42.41 201 VAL A CA 1
ATOM 1614 C C . VAL A 1 201 ? 19.479 -7.696 25.044 1.00 42.41 201 VAL A C 1
ATOM 1616 O O . VAL A 1 201 ? 18.245 -7.800 25.038 1.00 42.41 201 VAL A O 1
ATOM 1619 N N . ASN A 1 202 ? 20.137 -6.820 25.810 1.00 43.34 202 ASN A N 1
ATOM 1620 C CA . ASN A 1 202 ? 19.420 -5.907 26.685 1.00 43.34 202 ASN A CA 1
ATOM 1621 C C . ASN A 1 202 ? 18.507 -5.028 25.803 1.00 43.34 202 ASN A C 1
ATOM 1623 O O . ASN A 1 202 ? 18.769 -4.817 24.611 1.00 43.34 202 ASN A O 1
ATOM 1627 N N . SER A 1 203 ? 17.389 -4.564 26.357 1.00 51.34 203 SER A N 1
ATOM 1628 C CA . SER A 1 203 ? 16.437 -3.705 25.637 1.00 51.34 203 SER A CA 1
ATOM 1629 C C . SER A 1 203 ? 17.114 -2.480 25.009 1.00 51.34 203 SER A C 1
ATOM 1631 O O . SER A 1 203 ? 16.677 -2.012 23.963 1.00 51.34 203 SER A O 1
ATOM 1633 N N . GLU A 1 204 ? 18.213 -2.027 25.608 1.00 40.28 204 GLU A N 1
ATOM 1634 C CA . GLU A 1 204 ? 19.039 -0.890 25.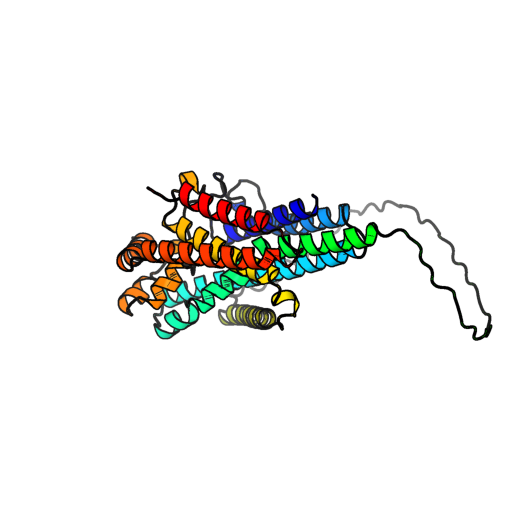202 1.00 40.28 204 GLU A CA 1
ATOM 1635 C C . GLU A 1 204 ? 19.859 -1.138 23.921 1.00 40.28 204 GLU A C 1
ATOM 1637 O O . GLU A 1 204 ? 20.058 -0.250 23.100 1.00 40.28 204 GLU A O 1
ATOM 1642 N N . THR A 1 205 ? 20.315 -2.367 23.695 1.00 45.03 205 THR A N 1
ATOM 1643 C CA . THR A 1 205 ? 21.084 -2.754 22.506 1.00 45.03 205 THR A CA 1
ATOM 1644 C C . THR A 1 205 ? 20.140 -2.924 21.319 1.00 45.03 205 THR A C 1
ATOM 1646 O O . THR A 1 205 ? 20.446 -2.494 20.207 1.00 45.03 205 THR A O 1
ATOM 1649 N N . LYS A 1 206 ? 18.934 -3.462 21.568 1.00 49.03 206 LYS A N 1
ATOM 1650 C CA . LYS A 1 206 ? 17.845 -3.487 20.579 1.00 49.03 206 LYS A CA 1
ATOM 1651 C C . LYS A 1 206 ? 17.361 -2.078 20.230 1.00 49.03 206 LYS A C 1
ATOM 1653 O O . LYS A 1 206 ? 17.112 -1.813 19.057 1.00 49.03 206 LYS A O 1
ATOM 1658 N N . SER A 1 207 ? 17.251 -1.180 21.212 1.00 55.47 207 SER A N 1
ATOM 1659 C CA . SER A 1 207 ? 16.839 0.205 20.963 1.00 55.47 207 SER A CA 1
ATOM 1660 C C . SER A 1 207 ? 17.914 1.006 20.225 1.00 55.47 207 SER A C 1
ATOM 1662 O O . SER A 1 207 ? 17.570 1.744 19.309 1.00 55.47 207 SER A O 1
ATOM 1664 N N . ARG A 1 208 ? 19.208 0.805 20.516 1.00 49.56 208 ARG A N 1
ATOM 1665 C CA . ARG A 1 208 ? 20.315 1.440 19.771 1.00 49.56 208 ARG A CA 1
ATOM 1666 C C . ARG A 1 208 ? 20.405 0.966 18.321 1.00 49.56 208 ARG A C 1
ATOM 1668 O O . ARG A 1 208 ? 20.589 1.793 17.433 1.00 49.56 208 ARG A O 1
ATOM 1675 N N . GLY A 1 209 ? 20.236 -0.334 18.066 1.00 53.09 209 GLY A N 1
ATOM 1676 C CA . GLY A 1 209 ? 20.188 -0.870 16.699 1.00 53.09 209 GLY A CA 1
ATOM 1677 C C . GLY A 1 209 ? 18.992 -0.342 15.898 1.00 53.09 209 GLY A C 1
ATOM 1678 O O . GLY A 1 209 ? 19.136 -0.003 14.726 1.00 53.09 209 GLY A O 1
ATOM 1679 N N . ARG A 1 210 ? 17.828 -0.206 16.548 1.00 54.62 210 ARG A N 1
ATOM 1680 C CA . ARG A 1 210 ? 16.627 0.394 15.953 1.00 54.62 210 ARG A CA 1
ATOM 1681 C C . ARG A 1 210 ? 16.827 1.881 15.642 1.00 54.62 210 ARG A C 1
ATOM 1683 O O . ARG A 1 210 ? 16.626 2.278 14.501 1.00 54.62 210 ARG A O 1
ATOM 1690 N N . ALA A 1 211 ? 17.302 2.664 16.611 1.00 55.09 211 ALA A N 1
ATOM 1691 C CA . ALA A 1 211 ? 17.538 4.098 16.450 1.00 55.09 211 ALA A CA 1
ATOM 1692 C C . ALA A 1 211 ? 18.548 4.403 15.329 1.00 55.09 211 ALA A C 1
ATOM 1694 O O . ALA A 1 211 ? 18.343 5.329 14.551 1.00 55.09 211 ALA A O 1
ATOM 1695 N N . PHE A 1 212 ? 19.599 3.587 15.188 1.00 52.12 212 PHE A N 1
ATOM 1696 C CA . PHE A 1 212 ? 20.561 3.714 14.090 1.00 52.12 212 PHE A CA 1
ATOM 1697 C C . PHE A 1 212 ? 19.910 3.511 12.713 1.00 52.12 212 PHE A C 1
ATOM 1699 O O . PHE A 1 212 ? 20.177 4.265 11.776 1.00 52.12 212 PHE A O 1
ATOM 1706 N N . MET A 1 213 ? 19.043 2.502 12.584 1.00 55.81 213 MET A N 1
ATOM 1707 C CA . MET A 1 213 ? 18.310 2.256 11.342 1.00 55.81 213 MET A CA 1
ATOM 1708 C C . MET A 1 213 ? 17.308 3.380 11.061 1.00 55.81 213 MET A C 1
ATOM 1710 O O . MET A 1 213 ? 17.279 3.880 9.941 1.00 55.81 213 MET A O 1
ATOM 1714 N N . GLU A 1 214 ? 16.550 3.829 12.065 1.00 57.72 214 GLU A N 1
ATOM 1715 C CA . GLU A 1 214 ? 15.593 4.942 11.962 1.00 57.72 214 GLU A CA 1
ATOM 1716 C C . GLU A 1 214 ? 16.256 6.260 11.542 1.00 57.72 214 GLU A C 1
ATOM 1718 O O . GLU A 1 214 ? 15.746 6.964 10.671 1.00 57.72 214 GLU A O 1
ATOM 1723 N N . GLU A 1 215 ? 17.416 6.593 12.112 1.00 56.69 215 GLU A N 1
ATOM 1724 C CA . GLU A 1 215 ? 18.175 7.790 11.744 1.00 56.69 215 GLU A CA 1
ATOM 1725 C C . GLU A 1 215 ? 18.600 7.740 10.269 1.00 56.69 215 GLU A C 1
ATOM 1727 O O . GLU A 1 215 ? 18.415 8.707 9.530 1.00 56.69 215 GLU A O 1
ATOM 1732 N N . ARG A 1 216 ? 19.093 6.588 9.797 1.00 59.12 216 ARG A N 1
ATOM 1733 C CA . ARG A 1 216 ? 19.496 6.397 8.394 1.00 59.12 216 ARG A CA 1
ATOM 1734 C C . ARG A 1 216 ? 18.306 6.396 7.436 1.00 59.12 216 ARG A C 1
ATOM 1736 O O . ARG A 1 216 ? 18.415 6.989 6.364 1.00 59.12 216 ARG A O 1
ATOM 1743 N N . VAL A 1 217 ? 17.180 5.798 7.835 1.00 55.41 217 VAL A N 1
ATOM 1744 C CA . VAL A 1 217 ? 15.899 5.876 7.113 1.00 55.41 217 VAL A CA 1
ATOM 1745 C C . VAL A 1 217 ? 15.514 7.343 6.924 1.00 55.41 217 VAL A C 1
ATOM 1747 O O . VAL A 1 217 ? 15.266 7.774 5.801 1.00 55.41 217 VAL A O 1
ATOM 1750 N N . ASN A 1 218 ? 15.535 8.137 7.998 1.00 52.28 218 ASN A N 1
ATOM 1751 C CA . ASN A 1 218 ? 15.165 9.550 7.947 1.00 52.28 218 ASN A CA 1
ATOM 1752 C C . ASN A 1 218 ? 16.130 10.374 7.081 1.00 52.28 218 ASN A C 1
ATOM 1754 O O . ASN A 1 218 ? 15.676 11.169 6.261 1.00 52.28 218 ASN A O 1
ATOM 1758 N N . VAL A 1 219 ? 17.445 10.155 7.189 1.00 53.94 219 VAL A N 1
ATOM 1759 C CA . VAL A 1 219 ? 18.448 10.853 6.362 1.00 53.94 219 VAL A CA 1
ATOM 1760 C C . VAL A 1 219 ? 18.256 10.567 4.867 1.00 53.94 219 VAL A C 1
ATOM 1762 O O . VAL A 1 219 ? 18.281 11.504 4.072 1.00 53.94 219 VAL A O 1
ATOM 1765 N N . LEU A 1 220 ? 18.000 9.314 4.474 1.00 54.12 220 LEU A N 1
ATOM 1766 C CA . LEU A 1 220 ? 17.755 8.954 3.069 1.00 54.12 220 LEU A CA 1
ATOM 1767 C C . LEU A 1 220 ? 16.385 9.415 2.553 1.00 54.12 220 LEU A C 1
ATOM 1769 O O . LEU A 1 220 ? 16.247 9.763 1.383 1.00 54.12 220 LEU A O 1
ATOM 1773 N N . ILE A 1 221 ? 15.374 9.485 3.420 1.00 53.06 221 ILE A N 1
ATOM 1774 C CA . ILE A 1 221 ? 14.071 10.084 3.093 1.00 53.06 221 ILE A CA 1
ATOM 1775 C C . ILE A 1 221 ? 14.188 11.593 2.834 1.00 53.06 221 ILE A C 1
ATOM 1777 O O . ILE A 1 221 ? 13.380 12.142 2.079 1.00 53.06 221 ILE A O 1
ATOM 1781 N N . HIS A 1 222 ? 15.178 12.249 3.445 1.00 49.44 222 HIS A N 1
ATOM 1782 C CA . HIS A 1 222 ? 15.474 13.671 3.292 1.00 49.44 222 HIS A CA 1
ATOM 1783 C C . HIS A 1 222 ? 16.531 13.981 2.214 1.00 49.44 222 HIS A C 1
ATOM 1785 O O . HIS A 1 222 ? 16.919 15.145 2.078 1.00 49.44 222 HIS A O 1
ATOM 1791 N N . GLU A 1 223 ? 16.981 12.994 1.423 1.00 49.12 223 GLU A N 1
ATOM 1792 C CA . GLU A 1 223 ? 17.827 13.256 0.251 1.00 49.12 223 GLU A CA 1
ATOM 1793 C C . GLU A 1 223 ? 17.164 14.285 -0.677 1.00 49.12 223 GLU A C 1
ATOM 1795 O O . GLU A 1 223 ? 15.961 14.218 -0.951 1.00 49.12 223 GLU A O 1
ATOM 1800 N N . ARG A 1 224 ? 17.957 15.262 -1.148 1.00 44.41 224 ARG A N 1
ATOM 1801 C CA . ARG A 1 224 ? 17.474 16.348 -2.012 1.00 44.41 224 ARG A CA 1
ATOM 1802 C C . ARG A 1 224 ? 16.754 15.766 -3.223 1.00 44.41 224 ARG A C 1
ATOM 1804 O O . ARG A 1 224 ? 17.303 14.966 -3.973 1.00 44.41 224 ARG A O 1
ATOM 1811 N N . GLU A 1 225 ? 15.514 16.198 -3.412 1.00 53.06 225 GLU A N 1
ATOM 1812 C CA . GLU A 1 225 ? 14.713 15.809 -4.561 1.00 53.06 225 GLU A CA 1
ATOM 1813 C C . GLU A 1 225 ? 15.307 16.436 -5.833 1.00 53.06 225 GLU A C 1
ATOM 1815 O O . GLU A 1 225 ? 15.261 17.650 -6.024 1.00 53.06 225 GLU A O 1
ATOM 1820 N N . ASP A 1 226 ? 15.890 15.603 -6.699 1.00 49.41 226 ASP A N 1
ATOM 1821 C CA . ASP A 1 226 ? 16.407 16.036 -8.000 1.00 49.41 226 ASP A CA 1
ATOM 1822 C C . ASP A 1 226 ? 15.295 16.633 -8.876 1.00 49.41 226 ASP A C 1
ATOM 1824 O O . ASP A 1 226 ? 14.126 16.251 -8.775 1.00 49.41 226 ASP A O 1
ATOM 1828 N N . ALA A 1 227 ? 15.663 17.481 -9.843 1.00 47.84 227 ALA A N 1
ATOM 1829 C CA . ALA A 1 227 ? 14.745 18.069 -10.830 1.00 47.84 227 ALA A CA 1
ATOM 1830 C C . ALA A 1 227 ? 13.857 17.032 -11.565 1.00 47.84 227 ALA A C 1
ATOM 1832 O O . ALA A 1 227 ? 12.772 17.361 -12.047 1.00 47.84 227 ALA A O 1
ATOM 1833 N N . ALA A 1 228 ? 14.273 15.758 -11.604 1.00 50.41 228 ALA A N 1
ATOM 1834 C CA . ALA A 1 228 ? 13.493 14.633 -12.122 1.00 50.41 228 ALA A CA 1
ATOM 1835 C C . ALA A 1 228 ? 12.198 14.343 -11.326 1.00 50.41 228 ALA A C 1
ATOM 1837 O O . ALA A 1 228 ? 11.230 13.834 -11.904 1.00 50.41 228 ALA A O 1
ATOM 1838 N N . ASN A 1 229 ? 12.145 14.683 -10.032 1.00 56.12 229 ASN A N 1
ATOM 1839 C CA . ASN A 1 229 ? 10.962 14.525 -9.176 1.00 56.12 229 ASN A CA 1
ATOM 1840 C C . ASN A 1 229 ? 9.900 15.613 -9.428 1.00 56.12 229 ASN A C 1
ATOM 1842 O O . ASN A 1 229 ? 8.722 15.407 -9.159 1.00 56.12 229 ASN A O 1
ATOM 1846 N N . SER A 1 230 ? 10.265 16.732 -10.054 1.00 59.09 230 SER A N 1
ATOM 1847 C CA . SER A 1 230 ? 9.300 17.758 -10.481 1.00 59.09 230 SER A CA 1
ATOM 1848 C C . SER A 1 230 ? 8.602 17.411 -11.803 1.00 59.09 230 SER A C 1
ATOM 1850 O O . SER A 1 230 ? 7.684 18.113 -12.240 1.00 59.09 230 SER A O 1
ATOM 1852 N N . SER A 1 231 ? 9.009 16.319 -12.461 1.00 78.94 231 SER A N 1
ATOM 1853 C CA . SER A 1 231 ? 8.400 15.886 -13.718 1.00 78.94 231 SER A CA 1
ATOM 1854 C C . SER A 1 231 ? 6.936 15.474 -13.527 1.00 78.94 231 SER A C 1
ATOM 1856 O O . SER A 1 231 ? 6.532 14.919 -12.504 1.00 78.94 231 SER A O 1
ATOM 1858 N N . LEU A 1 232 ? 6.113 15.712 -14.551 1.00 83.56 232 LEU A N 1
ATOM 1859 C CA . LEU A 1 232 ? 4.720 15.259 -14.558 1.00 83.56 232 LEU A CA 1
ATOM 1860 C C . LEU A 1 232 ? 4.604 13.736 -14.381 1.00 83.56 232 LEU A C 1
ATOM 1862 O O . LEU A 1 232 ? 3.683 13.265 -13.723 1.00 83.56 232 LEU A O 1
ATOM 1866 N N . LEU A 1 233 ? 5.560 12.976 -14.924 1.00 83.44 233 LEU A N 1
ATOM 1867 C CA . LEU A 1 233 ? 5.613 11.520 -14.802 1.00 83.44 233 LEU A CA 1
ATOM 1868 C C . LEU A 1 233 ? 5.795 11.071 -13.348 1.00 83.44 233 LEU A C 1
ATOM 1870 O O . LEU A 1 233 ? 5.111 10.153 -12.898 1.00 83.44 233 LEU A O 1
ATOM 1874 N N . PHE A 1 234 ? 6.688 11.741 -12.614 1.00 86.19 234 PHE A N 1
ATOM 1875 C CA . PHE A 1 234 ? 6.887 11.475 -11.195 1.00 86.19 234 PHE A CA 1
ATOM 1876 C C . PHE A 1 234 ? 5.611 11.752 -10.404 1.00 86.19 234 PHE A C 1
ATOM 1878 O O . PHE A 1 234 ? 5.159 10.878 -9.665 1.00 86.19 234 PHE A O 1
ATOM 1885 N N . ARG A 1 235 ? 4.998 12.927 -10.618 1.00 89.94 235 ARG A N 1
ATOM 1886 C CA . ARG A 1 235 ? 3.738 13.312 -9.965 1.00 89.94 235 ARG A CA 1
ATOM 1887 C C . ARG A 1 235 ? 2.633 12.298 -10.247 1.00 89.94 235 ARG A C 1
ATOM 1889 O O . ARG A 1 235 ? 2.045 11.784 -9.310 1.00 89.94 235 ARG A O 1
ATOM 1896 N N . LEU A 1 236 ? 2.421 11.920 -11.508 1.00 91.25 236 LEU A N 1
ATOM 1897 C CA . LEU A 1 236 ? 1.452 10.880 -11.872 1.00 91.25 236 LEU A CA 1
ATOM 1898 C C . LEU A 1 236 ? 1.714 9.558 -11.146 1.00 91.25 236 LEU A C 1
ATOM 1900 O O . LEU A 1 236 ? 0.777 8.947 -10.643 1.00 91.25 236 LEU A O 1
ATOM 1904 N N . GLY A 1 237 ? 2.972 9.120 -11.067 1.00 93.12 237 GLY A N 1
ATOM 1905 C CA . GLY A 1 237 ? 3.322 7.905 -10.336 1.00 93.12 237 GLY A CA 1
ATOM 1906 C C . GLY A 1 237 ? 3.122 8.020 -8.820 1.00 93.12 237 GLY A C 1
ATOM 1907 O O . GLY A 1 237 ? 2.815 7.017 -8.183 1.00 93.12 237 GLY A O 1
ATOM 1908 N N . MET A 1 238 ? 3.270 9.214 -8.239 1.00 94.31 238 MET A N 1
ATOM 1909 C CA . MET A 1 238 ? 2.970 9.460 -6.824 1.00 94.31 238 MET A CA 1
ATOM 1910 C C . MET A 1 238 ? 1.467 9.382 -6.551 1.00 94.31 238 MET A C 1
ATOM 1912 O O . MET A 1 238 ? 1.069 8.628 -5.672 1.00 94.31 238 MET A O 1
ATOM 1916 N N . GLU A 1 239 ? 0.644 10.071 -7.345 1.00 96.00 239 GLU A N 1
ATOM 1917 C CA . GLU A 1 239 ? -0.819 10.089 -7.178 1.00 96.00 239 GLU A CA 1
ATOM 1918 C C . GLU A 1 239 ? -1.451 8.714 -7.444 1.00 96.00 239 GLU A C 1
ATOM 1920 O O . GLU A 1 239 ? -2.315 8.261 -6.697 1.00 96.00 239 GLU A O 1
ATOM 1925 N N . LEU A 1 240 ? -0.992 8.006 -8.486 1.00 97.00 240 LEU A N 1
ATOM 1926 C CA . LEU A 1 240 ? -1.432 6.633 -8.756 1.00 97.00 240 LEU A CA 1
ATOM 1927 C C . LEU A 1 240 ? -1.036 5.683 -7.623 1.00 97.00 240 LEU A C 1
ATOM 1929 O O . LEU A 1 240 ? -1.824 4.816 -7.259 1.00 97.00 240 LEU A O 1
ATOM 1933 N N . GLY A 1 241 ? 0.169 5.850 -7.075 1.00 97.44 241 GLY A N 1
ATOM 1934 C CA . GLY A 1 241 ? 0.652 5.066 -5.943 1.00 97.44 241 GLY A CA 1
ATOM 1935 C C . GLY A 1 241 ? -0.143 5.308 -4.667 1.00 97.44 241 GLY A C 1
ATOM 1936 O O . GLY A 1 241 ? -0.520 4.343 -4.005 1.00 97.44 241 GLY A O 1
ATOM 1937 N N . GLU A 1 242 ? -0.460 6.571 -4.379 1.00 97.75 242 GLU A N 1
ATOM 1938 C CA . GLU A 1 242 ? -1.332 6.953 -3.270 1.00 97.75 242 GLU A CA 1
ATOM 1939 C C . GLU A 1 242 ? -2.706 6.301 -3.414 1.00 97.75 242 GLU A C 1
ATOM 1941 O O . GLU A 1 242 ? -3.122 5.537 -2.544 1.00 97.75 242 GLU A O 1
ATOM 1946 N N . TYR A 1 243 ? -3.364 6.505 -4.559 1.00 98.38 243 TYR A N 1
ATOM 1947 C CA . TYR A 1 243 ? -4.679 5.925 -4.806 1.00 98.38 243 TYR A CA 1
ATOM 1948 C C . TYR A 1 243 ? -4.667 4.394 -4.700 1.00 98.38 243 TYR A C 1
ATOM 1950 O O . TYR A 1 243 ? -5.557 3.803 -4.088 1.00 98.38 243 TYR A O 1
ATOM 1958 N N . PHE A 1 244 ? -3.649 3.745 -5.271 1.00 98.19 244 PHE A N 1
ATOM 1959 C CA . PHE A 1 244 ? -3.518 2.293 -5.244 1.00 98.19 244 PHE A CA 1
ATOM 1960 C C . PHE A 1 244 ? -3.393 1.745 -3.819 1.00 98.19 244 PHE A C 1
ATOM 1962 O O . PHE A 1 244 ? -4.061 0.761 -3.503 1.00 98.19 244 PHE A O 1
ATOM 1969 N N . GLN A 1 245 ? -2.593 2.385 -2.958 1.00 97.94 245 GLN A N 1
ATOM 1970 C CA . GLN A 1 245 ? -2.443 1.949 -1.569 1.00 97.94 245 GLN A CA 1
ATOM 1971 C C . GLN A 1 245 ? -3.695 2.245 -0.740 1.00 97.94 245 GLN A C 1
ATOM 1973 O O . GLN A 1 245 ? -4.187 1.354 -0.057 1.00 97.94 245 GLN A O 1
ATOM 1978 N N . VAL A 1 246 ? -4.277 3.444 -0.861 1.00 98.50 246 VAL A N 1
ATOM 1979 C CA . VAL A 1 246 ? -5.513 3.804 -0.142 1.00 98.50 246 VAL A CA 1
ATOM 1980 C C . VAL A 1 246 ? -6.663 2.861 -0.519 1.00 98.50 246 VAL A C 1
ATOM 1982 O O . VAL A 1 246 ? -7.494 2.504 0.316 1.00 98.50 246 VAL A O 1
ATOM 1985 N N . GLN A 1 247 ? -6.704 2.404 -1.773 1.00 98.06 247 GLN A N 1
ATOM 1986 C CA . GLN A 1 247 ? -7.630 1.368 -2.214 1.00 98.06 247 GLN A CA 1
ATOM 1987 C C . GLN A 1 247 ? -7.334 -0.014 -1.612 1.00 98.06 247 GLN A C 1
ATOM 1989 O O . GLN A 1 247 ? -8.285 -0.716 -1.267 1.00 98.06 247 GLN A O 1
ATOM 1994 N N . ASP A 1 248 ? -6.069 -0.438 -1.521 1.00 96.50 248 ASP A N 1
ATOM 1995 C CA . ASP A 1 248 ? -5.717 -1.723 -0.898 1.00 96.50 248 ASP A CA 1
ATOM 1996 C C . ASP A 1 248 ? -6.116 -1.743 0.584 1.00 96.50 248 ASP A C 1
ATOM 1998 O O . ASP A 1 248 ? -6.804 -2.672 1.004 1.00 96.50 248 ASP A O 1
ATOM 2002 N N . ASP A 1 249 ? -5.822 -0.666 1.315 1.00 97.88 249 ASP A N 1
ATOM 2003 C CA . ASP A 1 249 ? -6.217 -0.461 2.713 1.00 97.88 249 ASP A CA 1
ATOM 2004 C C . ASP A 1 249 ? -7.746 -0.506 2.896 1.00 97.88 249 ASP A C 1
ATOM 2006 O O . ASP A 1 249 ? -8.276 -1.096 3.841 1.00 97.88 249 ASP A O 1
ATOM 2010 N N . PHE A 1 250 ? -8.494 0.119 1.978 1.00 97.94 250 PHE A N 1
ATOM 2011 C CA . PHE A 1 250 ? -9.955 0.076 1.995 1.00 97.94 250 PHE A CA 1
ATOM 2012 C C . PHE A 1 250 ? -10.482 -1.344 1.756 1.00 97.94 250 PHE A C 1
ATOM 2014 O O . PHE A 1 250 ? -11.384 -1.804 2.462 1.00 97.94 250 PHE A O 1
ATOM 2021 N N . LEU A 1 251 ? -9.925 -2.051 0.770 1.00 96.69 251 LEU A N 1
ATOM 2022 C CA . LEU A 1 251 ? -10.323 -3.416 0.428 1.00 96.69 251 LEU A CA 1
ATOM 2023 C C . LEU A 1 251 ? -9.900 -4.442 1.484 1.00 96.69 251 LEU A C 1
ATOM 2025 O O . LEU A 1 251 ? -10.542 -5.487 1.570 1.00 96.69 251 LEU A O 1
ATOM 2029 N N . ASP A 1 252 ? -8.889 -4.158 2.302 1.00 95.00 252 ASP A N 1
ATOM 2030 C CA . ASP A 1 252 ? -8.537 -4.999 3.450 1.00 95.00 252 ASP A CA 1
ATOM 2031 C C . ASP A 1 252 ? -9.692 -5.069 4.466 1.00 95.00 252 ASP A C 1
ATOM 2033 O O . ASP A 1 252 ? -10.024 -6.126 5.005 1.00 95.00 252 ASP A O 1
ATOM 2037 N N . VAL A 1 253 ? -10.397 -3.949 4.659 1.00 95.06 253 VAL A N 1
ATOM 2038 C CA . VAL A 1 253 ? -11.511 -3.850 5.613 1.00 95.06 253 VAL A CA 1
ATOM 2039 C C . VAL A 1 253 ? -12.867 -4.193 4.990 1.00 95.06 253 VAL A C 1
ATOM 2041 O O . VAL A 1 253 ? -13.672 -4.877 5.634 1.00 95.06 253 VAL A O 1
ATOM 2044 N N . TYR A 1 254 ? -13.132 -3.699 3.776 1.00 95.88 254 TYR A N 1
ATOM 2045 C CA . TYR A 1 254 ? -14.448 -3.725 3.118 1.00 95.88 254 TYR A CA 1
ATOM 2046 C C . TYR A 1 254 ? -14.516 -4.631 1.878 1.00 95.88 254 TYR A C 1
ATOM 2048 O O . TYR A 1 254 ? -15.564 -4.716 1.234 1.00 95.88 254 TYR A O 1
ATOM 2056 N N . GLY A 1 255 ? -13.421 -5.291 1.504 1.00 94.81 255 GLY A N 1
ATOM 2057 C CA . GLY A 1 255 ? -13.396 -6.231 0.387 1.00 94.81 255 GLY A CA 1
ATOM 2058 C C . GLY A 1 255 ? -13.990 -7.593 0.746 1.00 94.81 255 GLY A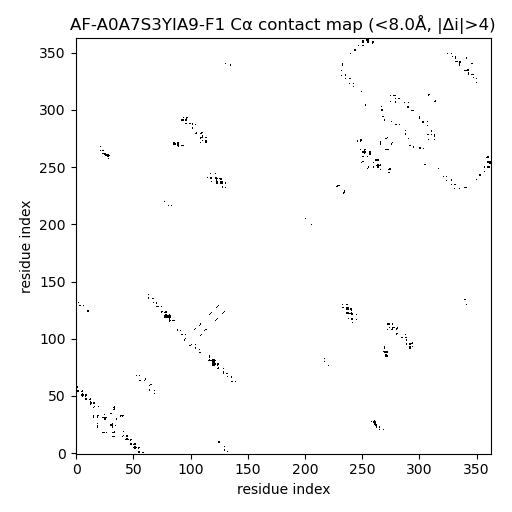 C 1
ATOM 2059 O O . GLY A 1 255 ? -13.899 -8.053 1.881 1.00 94.81 255 GLY A O 1
ATOM 2060 N N . ASP A 1 256 ? -14.572 -8.264 -0.246 1.00 93.31 256 ASP A N 1
ATOM 2061 C CA . ASP A 1 256 ? -14.968 -9.670 -0.147 1.00 93.31 256 ASP A CA 1
ATOM 2062 C C . ASP A 1 256 ? -13.719 -10.567 -0.282 1.00 93.31 256 ASP A C 1
ATOM 2064 O O . ASP A 1 256 ? -13.117 -10.584 -1.365 1.00 93.31 256 ASP A O 1
ATOM 2068 N N . PRO A 1 257 ? -13.342 -11.356 0.750 1.00 89.81 257 PRO A N 1
ATOM 2069 C CA . PRO A 1 257 ? -12.165 -12.227 0.713 1.00 89.81 257 PRO A CA 1
ATOM 2070 C C . PRO A 1 257 ? -12.117 -13.175 -0.492 1.00 89.81 257 PRO A C 1
ATOM 2072 O O . PRO A 1 257 ? -11.037 -13.478 -1.006 1.00 89.81 257 PRO A O 1
ATOM 2075 N N . LYS A 1 258 ? -13.279 -13.620 -0.997 1.00 90.25 258 LYS A N 1
ATOM 2076 C CA . LYS A 1 258 ? -13.358 -14.495 -2.180 1.00 90.25 258 LYS A CA 1
ATOM 2077 C C . LYS A 1 258 ? -12.926 -13.779 -3.458 1.00 90.25 258 LYS A C 1
ATOM 2079 O O . LYS A 1 258 ? -12.423 -14.417 -4.378 1.00 90.25 258 LYS A O 1
ATOM 2084 N N . LYS A 1 259 ? -13.120 -12.460 -3.522 1.00 91.56 259 LYS A N 1
ATOM 2085 C CA . LYS A 1 259 ? -12.795 -11.628 -4.687 1.00 91.56 259 LYS A CA 1
ATOM 2086 C C . LYS A 1 259 ? -11.425 -10.968 -4.567 1.00 91.56 259 LYS A C 1
ATOM 2088 O O . LYS A 1 259 ? -10.732 -10.800 -5.572 1.00 91.56 259 LYS A O 1
ATOM 2093 N N . THR A 1 260 ? -11.024 -10.573 -3.360 1.00 88.88 260 THR A N 1
ATOM 2094 C CA . THR A 1 260 ? -9.682 -10.033 -3.096 1.00 88.88 260 THR A CA 1
ATOM 2095 C C . THR A 1 260 ? -8.622 -11.132 -3.168 1.00 88.88 260 THR A C 1
ATOM 2097 O O . THR A 1 260 ? -7.483 -10.854 -3.545 1.00 88.88 260 THR A O 1
ATOM 2100 N N . GLY A 1 261 ? -8.993 -12.378 -2.844 1.00 87.25 261 GLY A N 1
ATOM 2101 C CA . GLY A 1 261 ? -8.074 -13.509 -2.753 1.00 87.25 261 GLY A CA 1
ATOM 2102 C C . GLY A 1 261 ? -7.103 -13.403 -1.572 1.00 87.25 261 GLY A C 1
ATOM 2103 O O . GLY A 1 261 ? -6.073 -14.083 -1.600 1.00 87.25 261 GLY A O 1
ATOM 2104 N N . LYS A 1 262 ? -7.409 -12.530 -0.598 1.00 86.69 262 LYS A N 1
ATOM 2105 C CA . LYS A 1 262 ? -6.709 -12.356 0.681 1.00 86.69 262 LYS A CA 1
ATOM 2106 C C . LYS A 1 262 ? -7.722 -12.117 1.808 1.00 86.69 262 LYS A C 1
ATOM 2108 O O . LYS A 1 262 ? -8.771 -11.512 1.582 1.00 86.69 262 LYS A O 1
ATOM 2113 N N . ILE A 1 263 ? -7.408 -12.582 3.013 1.00 87.19 263 ILE A N 1
ATOM 2114 C CA . ILE A 1 263 ? -8.141 -12.224 4.237 1.00 87.19 263 ILE A CA 1
ATOM 2115 C C . ILE A 1 263 ? -7.513 -10.941 4.773 1.00 87.19 263 ILE A C 1
ATOM 2117 O O . ILE A 1 263 ? -6.291 -10.881 4.858 1.00 87.19 263 ILE A O 1
ATOM 2121 N N . GLY A 1 264 ? -8.329 -9.943 5.115 1.00 86.38 264 GLY A N 1
ATOM 2122 C CA . GLY A 1 264 ? -7.814 -8.686 5.648 1.00 86.38 264 GLY A CA 1
ATOM 2123 C C . GLY A 1 264 ? -7.205 -8.844 7.036 1.00 86.38 264 GLY A C 1
ATOM 2124 O O . GLY A 1 264 ? -7.839 -9.412 7.932 1.00 86.38 264 GLY A O 1
ATOM 2125 N N . THR A 1 265 ? -5.976 -8.363 7.204 1.00 90.12 265 THR A N 1
ATOM 2126 C CA . THR A 1 265 ? -5.160 -8.544 8.415 1.00 90.12 265 THR A CA 1
ATOM 2127 C C . THR A 1 265 ? -4.732 -7.231 9.057 1.00 90.12 265 THR A C 1
ATOM 2129 O O . THR A 1 265 ? -4.271 -7.248 10.199 1.00 90.12 265 THR A O 1
ATOM 2132 N N . ASP A 1 266 ? -4.920 -6.090 8.392 1.00 93.81 266 ASP A N 1
ATOM 2133 C CA . ASP A 1 266 ? -4.279 -4.825 8.768 1.00 93.81 266 ASP A CA 1
ATOM 2134 C C . ASP A 1 266 ? -4.636 -4.371 10.185 1.00 93.81 266 ASP A C 1
ATOM 2136 O O . ASP A 1 266 ? -3.782 -3.933 10.961 1.00 93.81 266 ASP A O 1
ATOM 2140 N N . ILE A 1 267 ? -5.907 -4.521 10.566 1.00 93.06 267 ILE A N 1
ATOM 2141 C CA . ILE A 1 267 ? -6.382 -4.130 11.898 1.00 93.06 267 ILE A CA 1
ATOM 2142 C C . ILE A 1 267 ? -5.736 -4.994 12.993 1.00 93.06 267 ILE A C 1
ATOM 2144 O O . ILE A 1 267 ? -5.352 -4.463 14.044 1.00 93.06 267 ILE A O 1
ATOM 2148 N N . ASP A 1 268 ? -5.612 -6.305 12.762 1.00 90.50 268 ASP A N 1
ATOM 2149 C CA . ASP A 1 268 ? -4.996 -7.235 13.718 1.00 90.50 268 ASP A CA 1
ATOM 2150 C C . ASP A 1 268 ? -3.482 -7.014 13.810 1.00 90.50 268 ASP A C 1
ATOM 2152 O O . ASP A 1 268 ? -2.923 -6.952 14.908 1.00 90.50 268 ASP A O 1
ATOM 2156 N N . GLN A 1 269 ? -2.841 -6.769 12.664 1.00 90.88 269 GLN A N 1
ATOM 2157 C CA . GLN A 1 269 ? -1.411 -6.481 12.565 1.00 90.88 269 GLN A CA 1
ATOM 2158 C C . GLN A 1 269 ? -1.030 -5.063 13.003 1.00 90.88 269 GLN A C 1
ATOM 2160 O O . GLN A 1 269 ? 0.155 -4.746 13.089 1.00 90.88 269 GLN A O 1
ATOM 2165 N N . ARG A 1 270 ? -2.014 -4.232 13.382 1.00 93.69 270 ARG A N 1
ATOM 2166 C CA . ARG A 1 270 ? -1.822 -2.844 13.835 1.00 93.69 270 ARG A CA 1
ATOM 2167 C C . ARG A 1 270 ? -1.173 -1.967 12.765 1.00 93.69 270 ARG A C 1
ATOM 2169 O O . ARG A 1 270 ? -0.327 -1.139 13.079 1.00 93.69 270 ARG A O 1
ATOM 2176 N N . LYS A 1 271 ? -1.584 -2.125 11.513 1.00 94.88 271 LYS A N 1
ATOM 2177 C CA . LYS A 1 271 ? -1.096 -1.287 10.420 1.00 94.88 271 LYS A CA 1
ATOM 2178 C C . LYS A 1 271 ? -1.654 0.128 10.517 1.00 94.88 271 LYS A C 1
ATOM 2180 O O . LYS A 1 271 ? -2.827 0.332 10.850 1.00 94.88 271 LYS A O 1
ATOM 2185 N N . LEU A 1 272 ? -0.816 1.110 10.189 1.00 97.25 272 LEU A N 1
ATOM 2186 C CA . LEU A 1 272 ? -1.269 2.476 9.954 1.00 97.25 272 LEU A CA 1
ATOM 2187 C C . LEU A 1 272 ? -1.833 2.554 8.533 1.00 97.25 272 LEU A C 1
ATOM 2189 O O . LEU A 1 272 ? -1.133 2.924 7.603 1.00 97.25 272 LEU A O 1
ATOM 2193 N N . THR A 1 273 ? -3.096 2.167 8.374 1.00 98.00 273 THR A N 1
ATOM 2194 C CA . THR A 1 273 ? -3.825 2.290 7.104 1.00 98.00 273 THR A CA 1
ATOM 2195 C C . THR A 1 273 ? -4.414 3.688 6.925 1.00 98.00 273 THR A C 1
ATOM 2197 O O . THR A 1 273 ? -4.543 4.446 7.892 1.00 98.00 273 THR A O 1
ATOM 2200 N N . TRP A 1 274 ? -4.882 4.012 5.718 1.00 98.62 274 TRP A N 1
ATOM 2201 C CA . TRP A 1 274 ? -5.612 5.255 5.450 1.00 98.62 274 TRP A CA 1
ATOM 2202 C C . TRP A 1 274 ? -6.820 5.426 6.378 1.00 98.62 274 TRP A C 1
ATOM 2204 O O . TRP A 1 274 ? -7.073 6.517 6.893 1.00 98.62 274 TRP A O 1
ATOM 2214 N N . LEU A 1 275 ? -7.548 4.332 6.636 1.00 98.50 275 LEU A N 1
ATOM 2215 C CA . LEU A 1 275 ? -8.694 4.320 7.547 1.00 98.50 275 LEU A CA 1
ATOM 2216 C C . LEU A 1 275 ? -8.258 4.629 8.983 1.00 98.50 275 LEU A C 1
ATOM 2218 O O . LEU A 1 275 ? -8.916 5.412 9.663 1.00 98.50 275 LEU A O 1
ATOM 2222 N N . MET A 1 276 ? -7.134 4.062 9.429 1.00 98.00 276 MET A N 1
ATOM 2223 C CA . MET A 1 276 ? -6.575 4.326 10.754 1.00 98.00 276 MET A CA 1
ATOM 2224 C C . MET A 1 276 ? -6.106 5.780 10.888 1.00 98.00 276 MET A C 1
ATOM 2226 O O . MET A 1 276 ? -6.507 6.456 11.832 1.00 98.00 276 MET A O 1
ATOM 2230 N N . ALA A 1 277 ? -5.333 6.297 9.930 1.00 98.31 277 ALA A N 1
ATOM 2231 C CA . ALA A 1 277 ? -4.856 7.682 9.939 1.00 98.31 277 ALA A CA 1
ATOM 2232 C C . ALA A 1 277 ? -6.018 8.693 9.899 1.00 98.31 277 ALA A C 1
ATOM 2234 O O . ALA A 1 277 ? -6.026 9.671 10.649 1.00 98.31 277 ALA A O 1
ATOM 2235 N N . THR A 1 278 ? -7.045 8.430 9.084 1.00 98.44 278 THR A N 1
ATOM 2236 C CA . THR A 1 278 ? -8.269 9.250 9.036 1.00 98.44 278 THR A CA 1
ATOM 2237 C C . THR A 1 278 ? -9.043 9.177 10.355 1.00 98.44 278 THR A C 1
ATOM 2239 O O . THR A 1 278 ? -9.512 10.196 10.860 1.00 98.44 278 THR A O 1
ATOM 2242 N N . ALA A 1 279 ? -9.147 7.992 10.967 1.00 98.19 279 ALA A N 1
ATOM 2243 C CA . ALA A 1 279 ? -9.787 7.838 12.270 1.00 98.19 279 ALA A CA 1
ATOM 2244 C C . ALA A 1 279 ? -9.041 8.613 13.366 1.00 98.19 279 ALA A C 1
ATOM 2246 O O . ALA A 1 279 ? -9.680 9.300 14.158 1.00 98.19 279 ALA A O 1
ATOM 2247 N N . VAL A 1 280 ? -7.704 8.562 13.377 1.00 97.50 280 VAL A N 1
ATOM 2248 C CA . VAL A 1 280 ? -6.851 9.282 14.338 1.00 97.50 280 VAL A CA 1
ATOM 2249 C C . VAL A 1 280 ? -7.083 10.794 14.286 1.00 97.50 280 VAL A C 1
ATOM 2251 O O . VAL A 1 280 ? -7.127 11.447 15.328 1.00 97.50 280 VAL A O 1
ATOM 2254 N N . GLN A 1 281 ? -7.274 11.351 13.088 1.00 96.75 281 GLN A N 1
ATOM 2255 C CA . GLN A 1 281 ? -7.548 12.779 12.910 1.00 96.75 281 GLN A CA 1
ATOM 2256 C C . GLN A 1 281 ? -8.919 13.209 13.447 1.00 96.75 281 GLN A C 1
ATOM 2258 O O . GLN A 1 281 ? -9.073 14.348 13.883 1.00 96.75 281 GLN A O 1
ATOM 2263 N N . LYS A 1 282 ? -9.917 12.321 13.394 1.00 96.94 282 LYS A N 1
ATOM 2264 C CA . LYS A 1 282 ? -11.328 12.658 13.653 1.00 96.94 282 LYS A CA 1
ATOM 2265 C C . LYS A 1 282 ? -11.818 12.229 15.031 1.00 96.94 282 LYS A C 1
ATOM 2267 O O . LYS A 1 282 ? -12.814 12.760 15.513 1.00 96.94 282 LYS A O 1
ATOM 2272 N N . ALA A 1 283 ? -11.165 11.243 15.634 1.00 96.81 283 ALA A N 1
ATOM 2273 C CA . ALA A 1 283 ? -11.565 10.669 16.904 1.00 96.81 283 ALA A CA 1
ATOM 2274 C C . ALA A 1 283 ? -11.342 11.642 18.075 1.00 96.81 283 ALA A C 1
ATOM 2276 O O . ALA A 1 283 ? -10.303 12.305 18.186 1.00 96.81 283 ALA A O 1
ATOM 2277 N N . ASP A 1 284 ? -12.305 11.662 19.001 1.00 96.88 284 ASP A N 1
ATOM 2278 C CA . ASP A 1 284 ? -12.061 12.158 20.353 1.00 96.88 284 ASP A CA 1
ATOM 2279 C C . ASP A 1 284 ? -11.051 11.255 21.084 1.00 96.88 284 ASP A C 1
ATOM 2281 O O . ASP A 1 284 ? -10.697 10.173 20.615 1.00 96.88 284 ASP A O 1
ATOM 2285 N N . GLU A 1 285 ? -10.550 11.698 22.235 1.00 94.69 285 GLU A N 1
ATOM 2286 C CA . GLU A 1 285 ? -9.480 10.980 22.933 1.00 94.69 285 GLU A CA 1
ATOM 2287 C C . GLU A 1 285 ? -9.879 9.555 23.351 1.00 94.69 285 GLU A C 1
ATOM 2289 O O . GLU A 1 285 ? -9.091 8.620 23.200 1.00 94.69 285 GLU A O 1
ATOM 2294 N N . LYS A 1 286 ? -11.125 9.360 23.798 1.00 95.12 286 LYS A N 1
ATOM 2295 C CA . LYS A 1 286 ? -11.635 8.046 24.214 1.00 95.12 286 LYS A CA 1
ATOM 2296 C C . LYS A 1 286 ? -11.721 7.075 23.033 1.00 95.12 286 LYS A C 1
ATOM 2298 O O . LYS A 1 286 ? -11.341 5.904 23.139 1.00 95.12 286 LYS A O 1
ATOM 2303 N N . THR A 1 287 ? -12.213 7.557 21.897 1.00 95.88 287 THR A N 1
ATOM 2304 C CA . THR A 1 287 ? -12.298 6.796 20.648 1.00 95.88 287 THR A CA 1
ATOM 2305 C C . THR A 1 287 ? -10.902 6.501 20.110 1.00 95.88 287 THR A C 1
ATOM 2307 O O . THR A 1 287 ? -10.635 5.381 19.680 1.00 95.88 287 THR A O 1
ATOM 2310 N N . LEU A 1 288 ? -9.988 7.468 20.199 1.00 95.38 288 LEU A N 1
ATOM 2311 C CA . LEU A 1 288 ? -8.603 7.329 19.768 1.00 95.38 288 LEU A CA 1
ATOM 2312 C C . LEU A 1 288 ? -7.873 6.234 20.560 1.00 95.38 288 LEU A C 1
ATOM 2314 O O . LEU A 1 288 ? -7.242 5.365 19.961 1.00 95.38 288 LEU A O 1
ATOM 2318 N N . GLN A 1 289 ? -8.024 6.211 21.886 1.00 95.12 289 GLN A N 1
ATOM 2319 C CA . GLN A 1 289 ? -7.475 5.147 22.732 1.00 95.12 289 GLN A CA 1
ATOM 2320 C C . GLN A 1 289 ? -8.047 3.767 22.362 1.00 95.12 289 GLN A C 1
ATOM 2322 O O . GLN A 1 289 ? -7.337 2.762 22.363 1.00 95.12 289 GLN A O 1
ATOM 2327 N N . SER A 1 290 ? -9.320 3.718 21.963 1.00 94.50 290 SER A N 1
ATOM 2328 C CA . SER A 1 290 ? -9.992 2.480 21.547 1.00 94.50 290 SER A CA 1
ATOM 2329 C C . SER A 1 290 ? -9.526 1.954 20.177 1.00 94.50 290 SER A C 1
ATOM 2331 O O . SER A 1 290 ? -9.750 0.786 19.863 1.00 94.50 290 SER A O 1
ATOM 2333 N N . LEU A 1 291 ? -8.843 2.764 19.357 1.00 94.12 291 LEU A N 1
ATOM 2334 C CA . LEU A 1 291 ? -8.245 2.307 18.093 1.00 94.12 291 LEU A CA 1
ATOM 2335 C C . LEU A 1 291 ? -6.961 1.482 18.308 1.00 94.12 291 LEU A C 1
ATOM 2337 O O . LEU A 1 291 ? -6.582 0.654 17.472 1.00 94.12 291 LEU A O 1
ATOM 2341 N N . VAL A 1 292 ? -6.282 1.676 19.439 1.00 93.00 292 VAL A N 1
ATOM 2342 C CA . VAL A 1 292 ? -4.975 1.068 19.726 1.00 93.00 292 VAL A CA 1
ATOM 2343 C C . VAL A 1 292 ? -5.059 -0.087 20.726 1.00 93.00 292 VAL A C 1
ATOM 2345 O O . VAL A 1 292 ? -4.063 -0.413 21.344 1.00 93.00 292 VAL A O 1
ATOM 2348 N N . LEU A 1 293 ? -6.209 -0.752 20.884 1.00 86.69 293 LEU A N 1
ATOM 2349 C CA . LEU A 1 293 ? -6.366 -1.880 21.824 1.00 86.69 293 LEU A CA 1
ATOM 2350 C C . LEU A 1 293 ? -5.329 -3.013 21.618 1.00 86.69 293 LEU A C 1
ATOM 2352 O O . LEU A 1 293 ? -4.928 -3.270 20.483 1.00 86.69 293 LEU A O 1
ATOM 2356 N N . PRO A 1 294 ? -4.913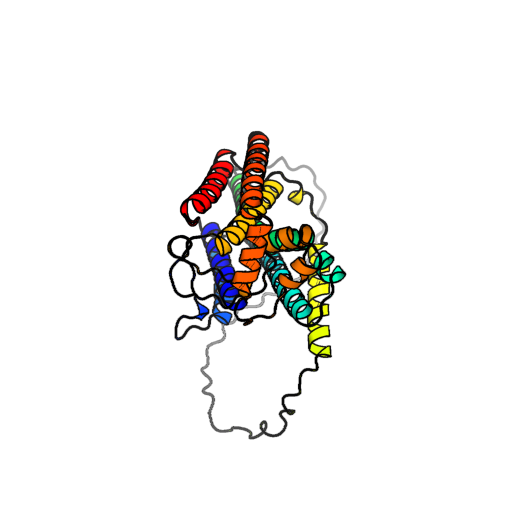 -3.756 22.658 1.00 84.00 294 PRO A N 1
ATOM 2357 C CA . PRO A 1 294 ? -3.967 -4.864 22.499 1.00 84.00 294 PRO A CA 1
ATOM 2358 C C . PRO A 1 294 ? -4.444 -5.947 21.510 1.00 84.00 294 PRO A C 1
ATOM 2360 O O . PRO A 1 294 ? -5.644 -6.225 21.396 1.00 84.00 294 PRO A O 1
ATOM 2363 N N . ARG A 1 295 ? -3.494 -6.584 20.804 1.00 78.50 295 ARG A N 1
ATOM 2364 C CA . ARG A 1 295 ? -3.760 -7.744 19.925 1.00 78.50 295 ARG A CA 1
ATOM 2365 C C . ARG A 1 295 ? -4.326 -8.902 20.757 1.00 78.50 295 ARG A C 1
ATOM 2367 O O . ARG A 1 295 ? -3.899 -9.092 21.892 1.00 78.50 295 ARG A O 1
ATOM 2374 N N . GLY A 1 296 ? -5.273 -9.655 20.200 1.00 68.00 296 GLY A N 1
ATOM 2375 C CA . GLY A 1 296 ? -5.913 -10.783 20.890 1.00 68.00 296 GLY A CA 1
ATOM 2376 C C . GLY A 1 296 ? -6.950 -10.399 21.953 1.00 68.00 296 GLY A C 1
ATOM 2377 O O . GLY A 1 296 ? -7.505 -11.289 22.587 1.00 68.00 296 GLY A O 1
ATOM 2378 N N . SER A 1 297 ? -7.250 -9.106 22.141 1.00 71.06 297 SER A N 1
ATOM 2379 C CA . SER A 1 297 ? -8.469 -8.716 22.862 1.00 71.06 297 SER A CA 1
ATOM 2380 C C . SER A 1 297 ? -9.689 -9.222 22.086 1.00 71.06 297 SER A C 1
ATOM 2382 O O . SER A 1 297 ? -9.723 -9.076 20.861 1.00 71.06 297 SER A O 1
ATOM 2384 N N . GLU A 1 298 ? -10.661 -9.819 22.793 1.00 63.66 298 GLU A N 1
ATOM 2385 C CA . GLU A 1 298 ? -11.768 -10.624 22.230 1.00 63.66 298 GLU A CA 1
ATOM 2386 C C . GLU A 1 298 ? -12.553 -9.944 21.095 1.00 63.66 298 GLU A C 1
ATOM 2388 O O . GLU A 1 298 ? -13.200 -10.630 20.315 1.00 63.66 298 GLU A O 1
ATOM 2393 N N . ASP A 1 299 ? -12.445 -8.620 20.934 1.00 76.44 299 ASP A N 1
ATOM 2394 C CA . ASP A 1 299 ? -13.158 -7.863 19.910 1.00 76.44 299 ASP A CA 1
ATOM 2395 C C . ASP A 1 299 ? -12.345 -6.691 19.292 1.00 76.44 299 ASP A C 1
ATOM 2397 O O . ASP A 1 299 ? -12.955 -5.736 18.804 1.00 76.44 299 ASP A O 1
ATOM 2401 N N . ARG A 1 300 ? -10.991 -6.697 19.245 1.00 87.19 300 ARG A N 1
ATOM 2402 C CA . ARG A 1 300 ? -10.208 -5.570 18.642 1.00 87.19 300 ARG A CA 1
ATOM 2403 C C . ARG A 1 300 ? -10.688 -5.222 17.236 1.00 87.19 300 ARG A C 1
ATOM 2405 O O . ARG A 1 300 ? -11.032 -4.074 16.957 1.00 87.19 300 ARG A O 1
ATOM 2412 N N . VAL A 1 301 ? -10.722 -6.218 16.347 1.00 91.12 301 VAL A N 1
ATOM 2413 C CA . VAL A 1 301 ? -11.093 -6.017 14.938 1.00 91.12 301 VAL A CA 1
ATOM 2414 C C . VAL A 1 301 ? -12.510 -5.458 14.825 1.00 91.12 301 VAL A C 1
ATOM 2416 O O . VAL A 1 301 ? -12.752 -4.509 14.081 1.00 91.12 301 VAL A O 1
ATOM 2419 N N . LYS A 1 302 ? -13.445 -6.003 15.603 1.00 92.31 302 LYS A N 1
ATOM 2420 C CA . LYS A 1 302 ? -14.847 -5.575 15.633 1.00 92.31 302 LYS A CA 1
ATOM 2421 C C . LYS A 1 302 ? -15.006 -4.161 16.195 1.00 92.31 302 LYS A C 1
ATOM 2423 O O . LYS A 1 302 ? -15.765 -3.371 15.635 1.00 92.31 302 LYS A O 1
ATOM 2428 N N . THR A 1 303 ? -14.264 -3.821 17.246 1.00 94.12 303 THR A N 1
ATOM 2429 C CA . THR A 1 303 ? -14.236 -2.482 17.849 1.00 94.12 303 THR A CA 1
ATOM 2430 C C . THR A 1 303 ? -13.741 -1.450 16.842 1.00 94.12 303 THR A C 1
ATOM 2432 O O . THR A 1 303 ? -14.446 -0.484 16.562 1.00 94.12 303 THR A O 1
ATOM 2435 N N . VAL A 1 304 ? -12.588 -1.688 16.212 1.00 95.56 304 VAL A N 1
ATOM 2436 C CA . VAL A 1 304 ? -12.019 -0.771 15.211 1.00 95.56 304 VAL A CA 1
ATOM 2437 C C . VAL A 1 304 ? -12.949 -0.625 14.001 1.00 95.56 304 VAL A C 1
ATOM 2439 O O . VAL A 1 304 ? -13.225 0.496 13.575 1.00 95.56 304 VAL A O 1
ATOM 2442 N N . LYS A 1 305 ? -13.530 -1.723 13.492 1.00 95.44 305 LYS A N 1
ATOM 2443 C CA . LYS A 1 3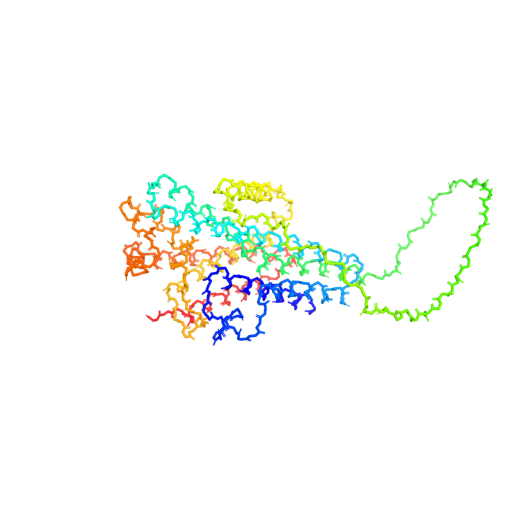05 ? -14.537 -1.664 12.414 1.00 95.44 305 LYS A CA 1
ATOM 2444 C C . LYS A 1 305 ? -15.782 -0.865 12.819 1.00 95.44 305 LYS A C 1
ATOM 2446 O O . LYS A 1 305 ? -16.329 -0.128 11.999 1.00 95.44 305 LYS A O 1
ATOM 2451 N N . THR A 1 306 ? -16.215 -0.969 14.075 1.00 96.56 306 THR A N 1
ATOM 2452 C CA . THR A 1 306 ? -17.335 -0.181 14.613 1.00 96.56 306 THR A CA 1
ATOM 2453 C C . THR A 1 306 ? -16.985 1.303 14.674 1.00 96.56 306 THR A C 1
ATOM 2455 O O . THR A 1 306 ? -17.791 2.132 14.257 1.00 96.56 306 THR A O 1
ATOM 2458 N N . ILE A 1 307 ? -15.769 1.652 15.103 1.00 97.44 307 ILE A N 1
ATOM 2459 C CA . ILE A 1 307 ? -15.283 3.037 15.091 1.00 97.44 307 ILE A CA 1
ATOM 2460 C C . ILE A 1 307 ? -15.261 3.582 13.657 1.00 97.44 307 ILE A C 1
ATOM 2462 O O . ILE A 1 307 ? -15.815 4.651 13.406 1.00 97.44 307 ILE A O 1
ATOM 2466 N N . PHE A 1 308 ? -14.716 2.833 12.693 1.00 98.12 308 PHE A N 1
ATOM 2467 C CA . PHE A 1 308 ? -14.705 3.241 11.281 1.00 98.12 308 PHE A CA 1
ATOM 2468 C C . PHE A 1 308 ? -16.115 3.472 10.725 1.00 98.12 308 PHE A C 1
ATOM 2470 O O . PHE A 1 308 ? -16.338 4.428 9.977 1.00 98.12 308 PHE A O 1
ATOM 2477 N N . LYS A 1 309 ? -17.077 2.626 11.113 1.00 97.69 309 LYS A N 1
ATOM 2478 C CA . LYS A 1 309 ? -18.490 2.792 10.760 1.00 97.69 309 LYS A CA 1
ATOM 2479 C C . LYS A 1 309 ? -19.072 4.069 11.371 1.00 97.69 309 LYS A C 1
ATOM 2481 O O . LYS A 1 309 ? -19.666 4.857 10.642 1.00 97.69 309 LYS A O 1
ATOM 2486 N N . ASN A 1 310 ? -18.873 4.296 12.668 1.00 98.00 310 ASN A N 1
ATOM 2487 C CA . ASN A 1 310 ? -19.407 5.460 13.384 1.00 98.00 310 ASN A CA 1
ATOM 2488 C C . ASN A 1 310 ? -18.817 6.784 12.870 1.00 98.00 310 ASN A C 1
ATOM 2490 O O . ASN A 1 310 ? -19.523 7.786 12.791 1.00 98.00 310 ASN A O 1
ATOM 2494 N N . LEU A 1 311 ? -17.549 6.775 12.451 1.00 98.00 311 LEU A N 1
ATOM 2495 C CA . LEU A 1 311 ? -16.881 7.917 11.819 1.00 98.00 311 LEU A CA 1
ATOM 2496 C C . LEU A 1 311 ? -17.223 8.081 10.325 1.00 98.00 311 LEU A C 1
ATOM 2498 O O . LEU A 1 311 ? -16.754 9.025 9.693 1.00 98.00 311 LEU A O 1
ATOM 2502 N N . ASN A 1 312 ? -18.060 7.205 9.755 1.00 97.75 312 ASN A N 1
ATOM 2503 C CA . ASN A 1 312 ? -18.483 7.212 8.351 1.00 97.75 312 ASN A CA 1
ATOM 2504 C C . ASN A 1 312 ? -17.327 7.124 7.334 1.00 97.75 312 ASN A C 1
ATOM 2506 O O . ASN A 1 312 ? -17.425 7.659 6.225 1.00 97.75 312 ASN A O 1
ATOM 2510 N N . LEU A 1 313 ? -16.251 6.402 7.665 1.00 98.25 313 LEU A N 1
ATOM 2511 C CA . LEU A 1 313 ? -15.034 6.390 6.841 1.00 98.25 313 LEU A CA 1
ATOM 2512 C C . LEU A 1 313 ? -15.226 5.751 5.458 1.00 98.25 313 LEU A C 1
ATOM 2514 O O . LEU A 1 313 ? -14.522 6.110 4.520 1.00 98.25 313 LEU A O 1
ATOM 2518 N N . ARG A 1 314 ? -16.217 4.861 5.280 1.00 97.38 314 ARG A N 1
ATOM 2519 C CA . ARG A 1 314 ? -16.577 4.344 3.943 1.00 97.38 314 ARG A CA 1
ATOM 2520 C C . ARG A 1 314 ? -17.037 5.469 3.013 1.00 97.38 314 ARG A C 1
ATOM 2522 O O . ARG A 1 314 ? -16.610 5.526 1.867 1.00 97.38 314 ARG A O 1
ATOM 2529 N N . LYS A 1 315 ? -17.880 6.385 3.502 1.00 97.56 315 LYS A N 1
ATOM 2530 C CA . LYS A 1 315 ? -18.355 7.534 2.713 1.00 97.56 315 LYS A CA 1
ATOM 2531 C C . LYS A 1 315 ? -17.203 8.484 2.381 1.00 97.56 315 LYS A C 1
ATOM 2533 O O . LYS A 1 315 ? -17.137 9.005 1.272 1.00 97.56 315 LYS A O 1
ATOM 2538 N N . GLU A 1 316 ? -16.303 8.689 3.334 1.00 98.12 316 GLU A N 1
ATOM 2539 C CA . GLU A 1 316 ? -15.123 9.536 3.162 1.00 98.12 316 GLU A CA 1
ATOM 2540 C C . GLU A 1 316 ? -14.158 8.966 2.122 1.00 98.12 316 GLU A C 1
ATOM 2542 O O . GLU A 1 316 ? -13.742 9.698 1.230 1.00 98.12 316 GLU A O 1
ATOM 2547 N N . TYR A 1 317 ? -13.908 7.653 2.153 1.00 98.31 317 TYR A N 1
ATOM 2548 C CA . TYR A 1 317 ? -13.132 6.967 1.122 1.00 98.31 317 TYR A CA 1
ATOM 2549 C C . TYR A 1 317 ? -13.744 7.156 -0.271 1.00 98.31 317 TYR A C 1
ATOM 2551 O O . TYR A 1 317 ? -13.035 7.513 -1.203 1.00 98.31 317 TYR A O 1
ATOM 2559 N N . LEU A 1 318 ? -15.061 6.974 -0.427 1.00 97.62 318 LEU A N 1
ATOM 2560 C CA . LEU A 1 318 ? -15.718 7.149 -1.730 1.00 97.62 318 LEU A CA 1
ATOM 2561 C C . LEU A 1 318 ? -15.612 8.596 -2.244 1.00 97.62 318 LEU A C 1
ATOM 2563 O O . LEU A 1 318 ? -15.459 8.823 -3.445 1.00 97.62 318 LEU A O 1
ATOM 2567 N N . SER A 1 319 ? -15.661 9.580 -1.340 1.00 98.19 319 SER A N 1
ATOM 2568 C CA . SER A 1 319 ? -15.423 10.985 -1.685 1.00 98.19 319 SER A CA 1
ATOM 2569 C C . SER A 1 319 ? -13.968 11.232 -2.093 1.00 98.19 319 SER A C 1
ATOM 2571 O O . SER A 1 319 ? -13.722 11.910 -3.092 1.00 98.19 319 SER A O 1
ATOM 2573 N N . TYR A 1 320 ? -13.015 10.667 -1.347 1.00 98.25 320 TYR A N 1
ATOM 2574 C CA . TYR A 1 320 ? -11.588 10.717 -1.659 1.00 98.25 320 TYR A CA 1
ATOM 2575 C C . TYR A 1 320 ? -11.292 10.078 -3.021 1.00 98.25 320 TYR A C 1
ATOM 2577 O O . TYR A 1 320 ? -10.664 10.711 -3.863 1.00 98.25 320 TYR A O 1
ATOM 2585 N N . GLU A 1 321 ? -11.796 8.869 -3.282 1.00 98.06 321 GLU A N 1
ATOM 2586 C CA . GLU A 1 321 ? -11.585 8.137 -4.534 1.00 98.06 321 GLU A CA 1
ATOM 2587 C C . GLU A 1 321 ? -12.064 8.956 -5.734 1.00 98.06 321 GLU A C 1
ATOM 2589 O O . GLU A 1 321 ? -11.349 9.067 -6.733 1.00 98.06 321 GLU A O 1
ATOM 2594 N N . LYS A 1 322 ? -13.252 9.566 -5.635 1.00 97.88 322 LYS A N 1
ATOM 2595 C CA . LYS A 1 322 ? -13.783 10.430 -6.692 1.00 97.88 322 LYS A CA 1
ATOM 2596 C C . LYS A 1 322 ? -12.846 11.610 -6.965 1.00 97.88 322 LYS A C 1
ATOM 2598 O O . LYS A 1 322 ? -12.451 11.810 -8.114 1.00 97.88 322 LYS A O 1
ATOM 2603 N N . ALA A 1 323 ? -12.461 12.345 -5.920 1.00 98.25 323 ALA A N 1
ATOM 2604 C CA . ALA A 1 323 ? -11.578 13.505 -6.038 1.00 98.25 323 ALA A CA 1
ATOM 2605 C C . ALA A 1 323 ? -10.190 13.123 -6.583 1.00 98.25 323 ALA A C 1
ATOM 2607 O O . ALA A 1 323 ? -9.651 13.800 -7.459 1.00 98.25 323 ALA A O 1
ATOM 2608 N N . MET A 1 324 ? -9.630 12.003 -6.123 1.00 97.94 324 MET A N 1
ATOM 2609 C CA . MET A 1 324 ? -8.336 11.495 -6.571 1.00 97.94 324 MET A CA 1
ATOM 2610 C C . MET A 1 324 ? -8.378 11.056 -8.042 1.00 97.94 324 MET A C 1
ATOM 2612 O O . MET A 1 324 ? -7.499 11.413 -8.828 1.00 97.94 324 MET A O 1
ATOM 2616 N N . CYS A 1 325 ? -9.439 10.364 -8.469 1.00 97.06 325 CYS A N 1
ATOM 2617 C CA . CYS A 1 325 ? -9.632 10.017 -9.877 1.00 97.06 325 CYS A CA 1
ATOM 2618 C C . CYS A 1 325 ? -9.737 11.266 -10.768 1.00 97.06 325 CYS A C 1
ATOM 2620 O O . CYS A 1 325 ? -9.164 11.295 -11.857 1.00 97.06 325 CYS A O 1
ATOM 2622 N N . GLU A 1 326 ? -10.459 12.301 -10.330 1.00 96.94 326 GLU A N 1
ATOM 2623 C CA . GLU A 1 326 ? -10.557 13.581 -11.046 1.00 96.94 326 GLU A CA 1
ATOM 2624 C C . GLU A 1 326 ? -9.193 14.283 -11.139 1.00 96.94 326 GLU A C 1
ATOM 2626 O O . GLU A 1 326 ? -8.791 14.703 -12.229 1.00 96.94 326 GLU A O 1
ATOM 2631 N N . LYS A 1 327 ? -8.434 14.319 -10.037 1.00 95.88 327 LYS A N 1
ATOM 2632 C CA . LYS A 1 327 ? -7.069 14.864 -9.982 1.00 95.88 327 LYS A CA 1
ATOM 2633 C C . LYS A 1 327 ? -6.131 14.153 -10.962 1.00 95.88 327 LYS A C 1
ATOM 2635 O O . LYS A 1 327 ? -5.475 14.814 -11.769 1.00 95.88 327 LYS A O 1
ATOM 2640 N N . ILE A 1 328 ? -6.104 12.818 -10.955 1.00 95.19 328 ILE A N 1
ATOM 2641 C CA . ILE A 1 328 ? -5.255 12.020 -11.856 1.00 95.19 328 ILE A CA 1
ATOM 2642 C C . ILE A 1 328 ? -5.665 12.225 -13.321 1.00 95.19 328 ILE A C 1
ATOM 2644 O O . ILE A 1 328 ? -4.796 12.381 -14.180 1.00 95.19 328 ILE A O 1
ATOM 2648 N N . ARG A 1 329 ? -6.970 12.286 -13.629 1.00 94.12 329 ARG A N 1
ATOM 2649 C CA . ARG A 1 329 ? -7.455 12.588 -14.991 1.00 94.12 329 ARG A CA 1
ATOM 2650 C C . ARG A 1 329 ? -7.022 13.974 -15.461 1.00 94.12 329 ARG A C 1
ATOM 2652 O O . ARG A 1 329 ? -6.636 14.114 -16.620 1.00 94.12 329 ARG A O 1
ATOM 2659 N N . SER A 1 330 ? -7.062 14.971 -14.578 1.00 91.81 330 SER A N 1
ATOM 2660 C CA . SER A 1 330 ? -6.587 16.325 -14.874 1.00 91.81 330 SER A CA 1
ATOM 2661 C C . SER A 1 330 ? -5.091 16.327 -15.209 1.00 91.81 330 SER A C 1
ATOM 2663 O O . SER A 1 330 ? -4.700 16.754 -16.295 1.00 91.81 330 SER A O 1
ATOM 2665 N N . LEU A 1 331 ? -4.262 15.702 -14.365 1.00 89.38 331 LEU A N 1
ATOM 2666 C CA . LEU A 1 331 ? -2.822 15.555 -14.615 1.00 89.38 331 LEU A CA 1
ATOM 2667 C C . LEU A 1 331 ? -2.517 14.785 -15.913 1.00 89.38 331 LEU A C 1
ATOM 2669 O O . LEU A 1 331 ? -1.572 15.110 -16.631 1.00 89.38 331 LEU A O 1
ATOM 2673 N N . ALA A 1 332 ? -3.324 13.775 -16.246 1.00 87.50 332 ALA A N 1
ATOM 2674 C CA . ALA A 1 332 ? -3.195 13.028 -17.496 1.00 87.50 332 ALA A CA 1
ATOM 2675 C C . ALA A 1 332 ? -3.575 13.860 -18.736 1.00 87.50 332 ALA A C 1
ATOM 2677 O O . ALA A 1 332 ? -3.095 13.585 -19.834 1.00 87.50 332 ALA A O 1
ATOM 2678 N N . ASN A 1 333 ? -4.432 14.877 -18.602 1.00 84.62 333 ASN A N 1
ATOM 2679 C CA . ASN A 1 333 ? -4.724 15.803 -19.698 1.00 84.62 333 ASN A CA 1
ATOM 2680 C C . ASN A 1 333 ? -3.536 16.725 -19.976 1.00 84.62 333 ASN A C 1
ATOM 2682 O O . ASN A 1 333 ? -3.190 16.932 -21.141 1.00 84.62 333 ASN A O 1
ATOM 2686 N N . ASP A 1 334 ? -2.862 17.191 -18.924 1.00 75.94 334 ASP A N 1
ATOM 2687 C CA . ASP A 1 334 ? -1.639 17.987 -19.048 1.00 75.94 334 ASP A CA 1
ATOM 2688 C C . ASP A 1 334 ? -0.497 17.188 -19.696 1.00 75.94 334 ASP A C 1
ATOM 2690 O O . ASP A 1 334 ? 0.343 17.750 -20.404 1.00 75.94 334 ASP A O 1
ATOM 2694 N N . SER A 1 335 ? -0.501 15.857 -19.538 1.00 65.25 335 SER A N 1
ATOM 2695 C CA . SER A 1 335 ? 0.500 14.974 -20.151 1.00 65.25 335 SER A CA 1
ATOM 2696 C C . SER A 1 335 ? 0.387 14.891 -21.669 1.00 65.25 335 SER A C 1
ATOM 2698 O O . SER A 1 335 ? 1.374 14.578 -22.328 1.00 65.25 335 SER A O 1
ATOM 2700 N N . GLY A 1 336 ? -0.759 15.261 -22.253 1.00 52.88 336 GLY A N 1
ATOM 2701 C CA . GLY A 1 336 ? -0.946 15.334 -23.705 1.00 52.88 336 GLY A CA 1
ATOM 2702 C C . GLY A 1 336 ? 0.005 16.307 -24.419 1.00 52.88 336 GLY A C 1
ATOM 2703 O O . GLY A 1 336 ? 0.141 16.223 -25.635 1.00 52.88 336 GLY A O 1
ATOM 2704 N N . LYS A 1 337 ? 0.689 17.194 -23.680 1.00 52.62 337 LYS A N 1
ATOM 2705 C CA . LYS A 1 337 ? 1.693 18.135 -24.209 1.00 52.62 337 LYS A CA 1
ATOM 2706 C C . LYS A 1 337 ? 3.141 17.640 -24.081 1.00 52.62 337 LYS A C 1
ATOM 2708 O O . LYS A 1 337 ? 4.034 18.228 -24.680 1.00 52.62 337 LYS A O 1
ATOM 2713 N N . SER A 1 338 ? 3.394 16.581 -23.306 1.00 52.56 338 SER A N 1
ATOM 2714 C CA . SER A 1 338 ? 4.733 16.044 -23.037 1.00 52.56 338 SER A CA 1
ATOM 2715 C C . SER A 1 338 ? 4.782 14.581 -23.475 1.00 52.56 338 SER A C 1
ATOM 2717 O O . SER A 1 338 ? 4.167 13.719 -22.856 1.00 52.56 338 SER A O 1
ATOM 2719 N N . ALA A 1 339 ? 5.508 14.291 -24.557 1.00 55.09 339 ALA A N 1
ATOM 2720 C CA . ALA A 1 339 ? 5.537 13.004 -25.268 1.00 55.09 339 ALA A CA 1
ATOM 2721 C C . ALA A 1 339 ? 6.039 11.777 -24.460 1.00 55.09 339 ALA A C 1
ATOM 2723 O O . ALA A 1 339 ? 6.289 10.723 -25.035 1.00 55.09 339 ALA A O 1
ATOM 2724 N N . ILE A 1 340 ? 6.207 11.890 -23.141 1.00 64.81 340 ILE A N 1
ATOM 2725 C CA . ILE A 1 340 ? 6.898 10.907 -22.299 1.00 64.81 340 ILE A CA 1
ATOM 2726 C C . ILE A 1 340 ? 5.989 9.737 -21.883 1.00 64.81 340 ILE A C 1
ATOM 2728 O O . ILE A 1 340 ? 6.440 8.594 -21.868 1.00 64.81 340 ILE A O 1
ATOM 2732 N N . LEU A 1 341 ? 4.712 9.984 -21.564 1.00 72.75 341 LEU A N 1
ATOM 2733 C CA . LEU A 1 341 ? 3.742 8.923 -21.260 1.00 72.75 341 LEU A CA 1
ATOM 2734 C C . LEU A 1 341 ? 2.380 9.250 -21.890 1.00 72.75 341 LEU A C 1
ATOM 2736 O O . LEU A 1 341 ? 1.770 10.262 -21.527 1.00 72.75 341 LEU A O 1
ATOM 2740 N N . PRO A 1 342 ? 1.862 8.407 -22.805 1.00 79.56 342 PRO A N 1
ATOM 2741 C CA . PRO A 1 342 ? 0.584 8.674 -23.447 1.00 79.56 342 PRO A CA 1
ATOM 2742 C C . PRO A 1 342 ? -0.548 8.761 -22.421 1.00 79.56 342 PRO A C 1
ATOM 2744 O O . PRO A 1 342 ? -0.737 7.841 -21.623 1.00 79.56 342 PRO A O 1
ATOM 2747 N N . LYS A 1 343 ? -1.368 9.818 -22.505 1.00 85.19 343 LYS A N 1
ATOM 2748 C CA . LYS A 1 343 ? -2.594 9.994 -21.701 1.00 85.19 343 LYS A CA 1
ATOM 2749 C C . LYS A 1 343 ? -3.431 8.712 -21.634 1.00 85.19 343 LYS A C 1
ATOM 2751 O O . LYS A 1 343 ? -3.885 8.317 -20.565 1.00 85.19 343 LYS A O 1
ATOM 2756 N N . LYS A 1 344 ? -3.594 8.026 -22.773 1.00 87.56 344 LYS A N 1
ATOM 2757 C CA . LYS A 1 344 ? -4.342 6.763 -22.874 1.00 87.56 344 LYS A CA 1
ATOM 2758 C C . LYS A 1 344 ? -3.808 5.688 -21.919 1.00 87.56 344 LYS A C 1
ATOM 2760 O O . LYS A 1 344 ? -4.604 4.977 -21.321 1.00 87.56 344 LYS A O 1
ATOM 2765 N N . THR A 1 345 ? -2.491 5.586 -21.747 1.00 88.25 345 THR A N 1
ATOM 2766 C CA . THR A 1 345 ? -1.866 4.620 -20.833 1.00 88.25 345 THR A CA 1
ATOM 2767 C C . THR A 1 345 ? -2.208 4.935 -19.381 1.00 88.25 345 THR A C 1
ATOM 2769 O O . THR A 1 345 ? -2.601 4.036 -18.644 1.00 88.25 345 THR A O 1
ATOM 2772 N N . VAL A 1 346 ? -2.122 6.207 -18.981 1.00 89.19 346 VAL A N 1
ATOM 2773 C CA . VAL A 1 346 ? -2.465 6.647 -17.617 1.00 89.19 346 VAL A CA 1
ATOM 2774 C C . VAL A 1 346 ? -3.933 6.363 -17.305 1.00 89.19 346 VAL A C 1
ATOM 2776 O O . VAL A 1 346 ? -4.237 5.786 -16.264 1.00 89.19 346 VAL A O 1
ATOM 2779 N N . LEU A 1 347 ? -4.839 6.707 -18.227 1.00 91.94 347 LEU A N 1
ATOM 2780 C CA . LEU A 1 347 ? -6.271 6.457 -18.053 1.00 91.94 347 LEU A CA 1
ATOM 2781 C C . LEU A 1 347 ? -6.586 4.959 -17.975 1.00 91.94 347 LEU A C 1
ATOM 2783 O O . LEU A 1 347 ? -7.329 4.548 -17.095 1.00 91.94 347 LEU A O 1
ATOM 2787 N N . LEU A 1 348 ? -5.949 4.128 -18.808 1.00 94.06 348 LEU A N 1
ATOM 2788 C CA . LEU A 1 348 ? -6.101 2.671 -18.730 1.00 94.06 348 LEU A CA 1
ATOM 2789 C C . LEU A 1 348 ? -5.643 2.099 -17.382 1.00 94.06 348 LEU A C 1
ATOM 2791 O O . LEU A 1 348 ? -6.258 1.159 -16.881 1.00 94.06 348 LEU A O 1
ATOM 2795 N N . ILE A 1 349 ? -4.562 2.628 -16.802 1.00 94.38 349 ILE A N 1
ATOM 2796 C CA . ILE A 1 349 ? -4.102 2.226 -15.467 1.00 94.38 349 ILE A CA 1
ATOM 2797 C C . ILE A 1 349 ? -5.136 2.644 -14.417 1.00 94.38 349 ILE A C 1
ATOM 2799 O O . ILE A 1 349 ? -5.564 1.802 -13.630 1.00 94.38 349 ILE A O 1
ATOM 2803 N N . LEU A 1 350 ? -5.578 3.904 -14.441 1.00 95.81 350 LEU A N 1
ATOM 2804 C CA . LEU A 1 350 ? -6.573 4.429 -13.504 1.00 95.81 350 LEU A CA 1
ATOM 2805 C C . LEU A 1 350 ? -7.877 3.618 -13.544 1.00 95.81 350 LEU A C 1
ATOM 2807 O O . LEU A 1 350 ? -8.366 3.183 -12.503 1.00 95.81 350 LEU A O 1
ATOM 2811 N N . ASP A 1 351 ? -8.398 3.351 -14.742 1.00 95.25 351 ASP A N 1
ATOM 2812 C CA . ASP A 1 351 ? -9.639 2.599 -14.932 1.00 95.25 351 ASP A CA 1
ATOM 2813 C C . ASP A 1 351 ? -9.502 1.150 -14.439 1.00 95.25 351 ASP A C 1
ATOM 2815 O O . ASP A 1 351 ? -10.440 0.597 -13.863 1.00 95.25 351 ASP A O 1
ATOM 2819 N N . LYS A 1 352 ? -8.323 0.528 -14.600 1.00 95.31 352 LYS A N 1
ATOM 2820 C CA . LYS A 1 352 ? -8.043 -0.806 -14.044 1.00 95.31 352 LYS A CA 1
ATOM 2821 C C . LYS A 1 352 ? -8.037 -0.810 -12.517 1.00 95.31 352 LYS A C 1
ATOM 2823 O O . LYS A 1 352 ? -8.573 -1.751 -11.926 1.00 95.31 352 LYS A O 1
ATOM 2828 N N . ILE A 1 353 ? -7.438 0.204 -11.890 1.00 95.38 353 ILE A N 1
ATOM 2829 C CA . ILE A 1 353 ? -7.408 0.341 -10.427 1.00 95.38 353 ILE A CA 1
ATOM 2830 C C . ILE A 1 353 ? -8.845 0.498 -9.911 1.00 95.38 353 ILE A C 1
ATOM 2832 O O . ILE A 1 353 ? -9.295 -0.343 -9.131 1.00 95.38 353 ILE A O 1
ATOM 2836 N N . TYR A 1 354 ? -9.598 1.451 -10.466 1.00 94.25 354 TYR A N 1
ATOM 2837 C CA . TYR A 1 354 ? -10.990 1.718 -10.098 1.00 94.25 354 TYR A CA 1
ATOM 2838 C C . TYR A 1 354 ? -11.902 0.496 -10.288 1.00 94.25 354 TYR A C 1
ATOM 2840 O O . TYR A 1 354 ? -12.624 0.086 -9.375 1.00 94.25 354 TYR A O 1
ATOM 2848 N N . ALA A 1 355 ? -11.842 -0.150 -11.458 1.00 93.06 355 ALA A N 1
ATOM 2849 C CA . ALA A 1 355 ? -12.648 -1.335 -11.741 1.00 93.06 355 ALA A CA 1
ATOM 2850 C C . ALA A 1 355 ? -12.302 -2.511 -10.813 1.00 93.06 355 ALA A C 1
ATOM 2852 O O . ALA A 1 355 ? -13.177 -3.315 -10.489 1.00 93.06 355 ALA A O 1
ATOM 2853 N N . SER A 1 356 ? -11.043 -2.626 -10.371 1.00 91.25 356 SER A N 1
ATOM 2854 C CA . SER A 1 356 ? -10.645 -3.627 -9.377 1.00 91.25 356 SER A CA 1
ATOM 2855 C C . SER A 1 356 ? -11.367 -3.410 -8.044 1.00 91.25 356 SER A C 1
ATOM 2857 O O . SER A 1 356 ? -11.853 -4.390 -7.480 1.00 91.25 356 SER A O 1
ATOM 2859 N N . ARG A 1 357 ? -11.493 -2.168 -7.554 1.00 93.50 357 ARG A N 1
ATOM 2860 C CA . ARG A 1 357 ? -12.237 -1.873 -6.316 1.00 93.50 357 ARG A CA 1
ATOM 2861 C C . ARG A 1 357 ? -13.708 -2.213 -6.439 1.00 93.50 357 ARG A C 1
ATOM 2863 O O . ARG A 1 357 ? -14.196 -2.995 -5.631 1.00 93.50 357 ARG A O 1
ATOM 2870 N N . VAL A 1 358 ? -14.377 -1.728 -7.487 1.00 91.69 358 VAL A N 1
ATOM 2871 C CA . VAL A 1 358 ? -15.806 -2.011 -7.731 1.00 91.69 358 VAL A CA 1
ATOM 2872 C C . VAL A 1 358 ? -16.079 -3.517 -7.743 1.00 91.69 358 VAL A C 1
ATOM 2874 O O . VAL A 1 358 ? -17.054 -3.984 -7.165 1.00 91.69 358 VAL A O 1
ATOM 2877 N N . LYS A 1 359 ? -15.202 -4.304 -8.380 1.00 91.19 359 LYS A N 1
ATOM 2878 C CA . LYS A 1 359 ? -15.359 -5.762 -8.439 1.00 91.19 359 LYS A CA 1
ATOM 2879 C C . LYS A 1 359 ? -15.200 -6.426 -7.075 1.00 91.19 359 LYS A C 1
ATOM 2881 O O . LYS A 1 359 ? -15.905 -7.395 -6.811 1.00 91.19 359 LYS A O 1
ATOM 2886 N N . LYS A 1 360 ? -14.258 -5.958 -6.254 1.00 92.00 360 LYS A N 1
ATOM 2887 C CA . LYS A 1 360 ? -13.817 -6.633 -5.023 1.00 92.00 360 LYS A CA 1
ATOM 2888 C C . LYS A 1 360 ? -14.555 -6.196 -3.763 1.00 92.00 360 LYS A C 1
ATOM 2890 O O . LYS A 1 360 ? -14.504 -6.927 -2.781 1.00 92.00 360 LYS A O 1
ATOM 2895 N N . GLU A 1 361 ? -15.217 -5.047 -3.783 1.00 88.25 361 GLU A N 1
ATOM 2896 C CA . GLU A 1 361 ? -16.002 -4.549 -2.654 1.00 88.25 361 GLU A CA 1
ATOM 2897 C C . GLU A 1 361 ? -17.090 -5.566 -2.249 1.00 88.25 361 GLU A C 1
ATOM 2899 O O . GLU A 1 361 ? -17.685 -6.255 -3.096 1.00 88.25 361 GLU A O 1
ATOM 2904 N N . ALA A 1 362 ? -17.303 -5.708 -0.940 1.00 76.44 362 ALA A N 1
ATOM 2905 C CA . ALA A 1 362 ? -18.411 -6.483 -0.400 1.00 76.44 362 ALA A CA 1
ATOM 2906 C C . ALA A 1 362 ? -19.745 -5.762 -0.672 1.00 76.44 362 ALA A C 1
ATOM 2908 O O . ALA A 1 362 ? -19.800 -4.527 -0.674 1.00 76.44 362 ALA A O 1
ATOM 2909 N N . ALA A 1 363 ? -20.792 -6.553 -0.930 1.00 62.97 363 ALA A N 1
ATOM 2910 C CA . ALA A 1 363 ? -22.142 -6.055 -1.200 1.00 62.97 363 ALA A CA 1
ATOM 2911 C C . ALA A 1 363 ? -22.726 -5.281 -0.010 1.00 62.97 363 ALA A C 1
ATOM 2913 O O . ALA A 1 363 ? -22.452 -5.677 1.149 1.00 62.97 363 ALA A O 1
#

Secondary structure (DSSP, 8-state):
-HHHHHHHHHHHHHHHHHHHHTT--EETTEE-GGGSTT--HHHHHHHHHHHHHHHHHHH--HHHHHHHHHHHHHHHHHHHHHHHHHHHHHHHHHHHTTS--HHHHHHHTSHHHHHHHHIIIIIIIIIIHHHHHHHHHHHHHHHHSS-S---PPP------------------------------------SSS-PPP-----HHHHHHHHHHHHHHHHHHHTS---GGGGSHHHHHHHHHHHHHHHHHHHHHHHB-HHHHSS---HHHHT---HHHHHHHHH--HHHHHHHTPPTT-TTHHHHHHHHHHHTTHHHHHHHHHHHHHHHHHHHHHHGGGSTTS-HHHHHHHHHHHHHHHHHHB--

Foldseek 3Di:
DLLVVLLVLLVLLLQLVVCVLLVFQWDPLHGRPVPDPPDPSVVVSVVSNVVSLVSLVVPDDDPLSVVLVVLSVLLSVLQVLLVLLQVVLLVLLQVCQVPPDLVSLPPSLAVVSVLSSLQRNFLRSPQVSVLVNLLSVVVVVVVVPDDPDDPDDDDDDDDDDDDDDDDDDDDDDDDDDDDDDDDPPDDPPDDDPDDPPPDPCPVVNVVVVSVVVVVVSVVSSPPDDPPVCVDLSNVLSSLLSVLLQLLVLVCLLFFDCVLNRTHRRCQLSSGSHPLLNVLSVPDDSVLSSLSSHHHPDPQSSVSNSVSSVVVVVVVVSVVVLVVSLVVSLVSLVVCCVPPSDHSVVSVVSSVVSVVSSVRGGDD

Mean predicted aligned error: 12.05 Å

Nearest PDB structures (foldseek):
  8a6v-assembly1_A  TM=8.786E-01  e=1.200E-13  Phaedon cochleariae
  8a7l-assembly1_A  TM=8.557E-01  e=1.641E-13  Phaedon cochleariae
  6b06-assembly1_A  TM=8.702E-01  e=1.104E-11  Choristoneura fumiferana
  3ldw-assembly2_C  TM=8.244E-01  e=4.310E-12  Plasmodium vivax Sal-1
  6b04-assembly2_C-2  TM=8.603E-01  e=1.262E-11  Choristoneura fumiferana

Sequence (363 aa):
MSVGWALEIVQAAVLVADDIMDESHTRRGKACWHKVDRVHAYNDVFKLEHFAFRVLKRHLKGAELFAISQLFHGIILKTTFGQGLDLECSSVIKELSVKWDASRARTQLSMDTYNRIIKYKTSFYTFNLPFKAALVLANHSTQRTLPPHATAPSSSRRPSNHHTEKVAENQEEDADDEDVELDVRDKPKLFEDTMPPQSRVNSETKSRGRAFMEERVNVLIHEREDAANSSLLFRLGMELGEYFQVQDDFLDVYGDPKKTGKIGTDIDQRKLTWLMATAVQKADEKTLQSLVLPRGSEDRVKTVKTIFKNLNLRKEYLSYEKAMCEKIRSLANDSGKSAILPKKTVLLILDKIYASRVKKEAA

Solvent-accessible surface area (backbone atoms only — 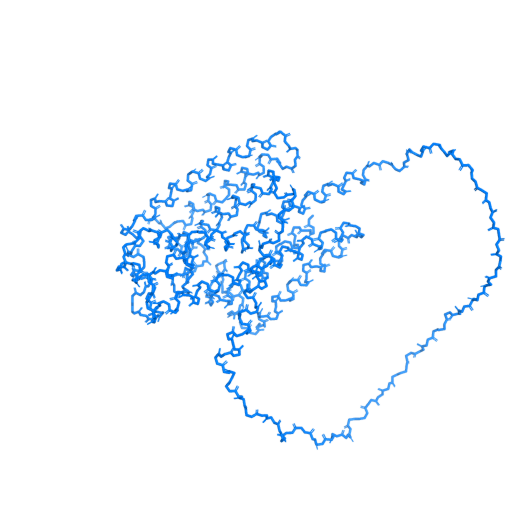not comparable to full-atom values): 20965 Å² total; per-residue (Å²): 113,60,65,60,51,26,51,53,32,41,50,49,19,51,49,49,49,48,35,56,78,62,68,49,66,39,47,85,68,36,70,23,65,76,73,46,86,97,62,60,47,79,62,47,27,58,51,31,45,53,47,21,53,50,46,41,61,74,77,39,59,71,70,62,32,51,55,50,49,52,52,48,53,56,35,53,52,39,25,53,44,12,48,51,50,44,54,48,38,22,49,50,37,54,47,40,38,77,55,77,48,72,67,58,48,52,63,66,45,20,57,70,48,41,51,51,26,38,48,25,48,37,8,35,60,74,33,33,43,58,53,53,49,50,50,54,54,52,55,54,50,58,64,69,69,56,77,98,72,86,80,75,84,90,83,80,90,83,85,89,79,91,82,90,86,80,89,77,90,80,79,91,76,90,79,82,93,75,90,77,85,79,81,92,80,80,81,84,89,80,90,80,90,78,74,73,73,87,65,75,78,48,74,64,58,56,47,51,57,48,51,55,50,52,53,51,42,51,54,63,73,63,53,81,80,52,79,70,60,76,33,69,66,40,47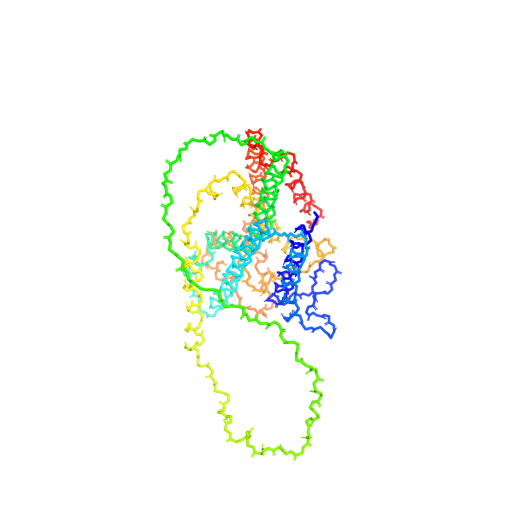,51,17,45,54,52,19,45,51,53,49,49,48,50,48,48,40,42,76,49,30,29,43,88,64,60,17,33,72,59,51,49,72,71,61,34,49,69,35,60,68,50,18,54,44,49,75,70,43,53,72,73,55,42,58,56,66,26,56,50,78,87,47,99,49,48,61,58,49,41,53,48,51,42,56,77,70,42,45,69,62,52,49,56,52,47,52,52,54,50,52,50,50,52,53,54,56,34,58,63,28,70,80,43,96,84,55,62,35,69,58,55,51,54,51,51,51,51,55,54,52,49,50,71,68,20,47,51,132

Organism: NCBI:txid91324